Protein AF-0000000085181572 (afdb_homodimer)

Radius of gyration: 18.51 Å; Cα contacts (8 Å, |Δi|>4): 568; chains: 2; bounding box: 45×50×43 Å

pLDDT: mean 95.25, std 4.59, range [71.31, 98.69]

InterPro domains:
  IPR032710 NTF2-like domain superfamily [SSF54427] (1-130)
  IPR037401 SnoaL-like domain [PF12680] (8-109)

Organism: NCBI:txid2984134

Foldseek 3Di:
DDPVVLVQVCCCQCQVVVPLVCLVVAADPPEFAPAPDPPDTQDSVNSNVVRVVLVLQWAPKDKDWPDWDDDPQKIKTKMWIWTAGNVDRQIAIWIKIKIFGDDPRHTHYIYIHTDVVSRCCSSVNAPPVNVVCVVVVHDDD/DDPVVLVQVCCCQCQVVVPLVCLVVAADPPEFAPAPDPPDTQDSVNSNVVRVVLVLQWAPKDKDWPDWDDDVQKIKTKMWIWTAGNVDRQIAIWIKIKIFGADPRHTHYIYIHTPVVSRCCSSVNAPPVNVVCVVVVHDDD

Structure (mmCIF, N/CA/C/O backbone):
data_AF-0000000085181572-model_v1
#
loop_
_entity.id
_entity.type
_entity.pdbx_description
1 polymer 'Ester cyclase'
#
loop_
_atom_site.group_PDB
_atom_site.id
_atom_site.type_symbol
_atom_site.label_atom_id
_atom_site.label_alt_id
_atom_site.label_comp_id
_atom_site.label_asym_id
_atom_site.label_entity_id
_atom_site.label_seq_id
_atom_site.pdbx_PDB_ins_code
_atom_site.Cartn_x
_atom_site.Cartn_y
_atom_site.Cartn_z
_atom_site.occupancy
_atom_site.B_iso_or_equiv
_atom_site.auth_seq_id
_atom_site.auth_comp_id
_atom_site.auth_asym_id
_atom_site.auth_atom_id
_atom_site.pdbx_PDB_model_num
ATOM 1 N N . MET A 1 1 ? 19.922 19.328 10.75 1 89.25 1 MET A N 1
ATOM 2 C CA . MET A 1 1 ? 18.812 18.375 10.758 1 89.25 1 MET A CA 1
ATOM 3 C C . MET A 1 1 ? 19.031 17.281 9.719 1 89.25 1 MET A C 1
ATOM 5 O O . MET A 1 1 ? 19.359 17.578 8.562 1 89.25 1 MET A O 1
ATOM 9 N N . THR A 1 2 ? 18.984 16.031 10.094 1 95 2 THR A N 1
ATOM 10 C CA . THR A 1 2 ? 19.156 14.945 9.133 1 95 2 THR A CA 1
ATOM 11 C C . THR A 1 2 ? 17.891 14.742 8.312 1 95 2 THR A C 1
ATOM 13 O O . THR A 1 2 ? 16.828 15.289 8.641 1 95 2 THR A O 1
ATOM 16 N N . ASN A 1 3 ? 18.031 14.055 7.238 1 97.06 3 ASN A N 1
ATOM 17 C CA . ASN A 1 3 ? 16.859 13.758 6.426 1 97.06 3 ASN A CA 1
ATOM 18 C C . ASN A 1 3 ? 15.797 13.023 7.227 1 97.06 3 ASN A C 1
ATOM 20 O O . ASN A 1 3 ? 14.609 13.312 7.098 1 97.06 3 ASN A O 1
ATOM 24 N N . LEU A 1 4 ? 16.234 12.102 8.023 1 97.38 4 LEU A N 1
ATOM 25 C CA . LEU A 1 4 ? 15.312 11.344 8.859 1 97.38 4 LEU A CA 1
ATOM 26 C C . LEU A 1 4 ? 14.602 12.258 9.852 1 97.38 4 LEU A C 1
ATOM 28 O O . LEU A 1 4 ? 13.391 12.133 10.055 1 97.38 4 LEU A O 1
ATOM 32 N N . GLU A 1 5 ? 15.352 13.117 10.438 1 97.44 5 GLU A N 1
ATOM 33 C CA . GLU A 1 5 ? 14.773 14.07 11.383 1 97.44 5 GLU A CA 1
ATOM 34 C C . GLU A 1 5 ? 13.75 14.969 10.711 1 97.44 5 GLU A C 1
ATOM 36 O O . GLU A 1 5 ? 12.727 15.312 11.305 1 97.44 5 GLU A O 1
ATOM 41 N N . LEU A 1 6 ? 14.062 15.375 9.5 1 97.88 6 LEU A N 1
ATOM 42 C CA . LEU A 1 6 ? 13.133 16.203 8.742 1 97.88 6 LEU A CA 1
ATOM 43 C C . LEU A 1 6 ? 11.805 15.484 8.531 1 97.88 6 LEU A C 1
ATOM 45 O O . LEU A 1 6 ? 10.742 16.062 8.758 1 97.88 6 LEU A O 1
ATOM 49 N N . LEU A 1 7 ? 11.852 14.227 8.141 1 98.31 7 LEU A N 1
ATOM 50 C CA . LEU A 1 7 ? 10.641 13.453 7.895 1 98.31 7 LEU A CA 1
ATOM 51 C C . LEU A 1 7 ? 9.867 13.219 9.188 1 98.31 7 LEU A C 1
ATOM 53 O O . LEU A 1 7 ? 8.641 13.281 9.203 1 98.31 7 LEU A O 1
ATOM 57 N N . GLN A 1 8 ? 10.602 12.93 10.25 1 98.38 8 GLN A N 1
ATOM 58 C CA . GLN A 1 8 ? 9.961 12.773 11.555 1 98.38 8 GLN A CA 1
ATOM 59 C C . GLN A 1 8 ? 9.242 14.055 11.969 1 98.38 8 GLN A C 1
ATOM 61 O O . GLN A 1 8 ? 8.133 14.008 12.516 1 98.38 8 GLN A O 1
ATOM 66 N N . ASP A 1 9 ? 9.883 15.156 11.695 1 98.5 9 ASP A N 1
ATOM 67 C CA . ASP A 1 9 ? 9.297 16.453 12.031 1 98.5 9 ASP A CA 1
ATOM 68 C C . ASP A 1 9 ? 8.039 16.703 11.203 1 98.5 9 ASP A C 1
ATOM 70 O O . ASP A 1 9 ? 7.062 17.266 11.711 1 98.5 9 ASP A O 1
ATOM 74 N N . TRP A 1 10 ? 8.07 16.359 9.922 1 98.44 10 TRP A N 1
ATOM 75 C CA . TRP A 1 10 ? 6.895 16.422 9.062 1 98.44 10 TRP A CA 1
ATOM 76 C C . TRP A 1 10 ? 5.723 15.672 9.695 1 98.44 10 TRP A C 1
ATOM 78 O O . TRP A 1 10 ? 4.625 16.219 9.828 1 98.44 10 TRP A O 1
ATOM 88 N N . TYR A 1 11 ? 5.93 14.453 10.094 1 98.62 11 TYR A N 1
ATOM 89 C CA . TYR A 1 11 ? 4.859 13.648 10.68 1 98.62 11 TYR A CA 1
ATOM 90 C C . TYR A 1 11 ? 4.375 14.258 11.992 1 98.62 11 TYR A C 1
ATOM 92 O O . TYR A 1 11 ? 3.168 14.344 12.234 1 98.62 11 TYR A O 1
ATOM 100 N N . ASN A 1 12 ? 5.316 14.688 12.812 1 98.56 12 ASN A N 1
ATOM 101 C CA . ASN A 1 12 ? 4.957 15.234 14.117 1 98.56 12 ASN A CA 1
ATOM 102 C C . ASN A 1 12 ? 4.168 16.531 13.977 1 98.56 12 ASN A C 1
ATOM 104 O O . ASN A 1 12 ? 3.084 16.672 14.547 1 98.56 12 ASN A O 1
ATOM 108 N N . ARG A 1 13 ? 4.582 17.438 13.188 1 98.62 13 ARG A N 1
ATOM 109 C CA . ARG A 1 13 ? 3.984 18.766 13.102 1 98.62 13 ARG A CA 1
ATOM 110 C C . ARG A 1 13 ? 2.686 18.734 12.305 1 98.62 13 ARG A C 1
ATOM 112 O O . ARG A 1 13 ? 1.65 19.219 12.766 1 98.62 13 ARG A O 1
ATOM 119 N N . VAL A 1 14 ? 2.764 18.109 11.164 1 98.44 14 VAL A N 1
ATOM 120 C CA . VAL A 1 14 ? 1.638 18.219 10.242 1 98.44 14 VAL A CA 1
ATOM 121 C C . VAL A 1 14 ? 0.546 17.234 10.641 1 98.44 14 VAL A C 1
ATOM 123 O O . VAL A 1 14 ? -0.635 17.578 10.688 1 98.44 14 VAL A O 1
ATOM 126 N N . TRP A 1 15 ? 0.893 16.031 11.016 1 98.62 15 TRP A N 1
ATOM 127 C CA . TRP A 1 15 ? -0.113 15 11.227 1 98.62 15 TRP A CA 1
ATOM 128 C C . TRP A 1 15 ? -0.463 14.867 12.703 1 98.62 15 TRP A C 1
ATOM 130 O O . TRP A 1 15 ? -1.64 14.797 13.07 1 98.62 15 TRP A O 1
ATOM 140 N N . VAL A 1 16 ? 0.52 14.812 13.523 1 98.62 16 VAL A N 1
ATOM 141 C CA . VAL A 1 16 ? 0.259 14.578 14.938 1 98.62 16 VAL A CA 1
ATOM 142 C C . VAL A 1 16 ? -0.281 15.852 15.586 1 98.62 16 VAL A C 1
ATOM 144 O O . VAL A 1 16 ? -1.291 15.812 16.297 1 98.62 16 VAL A O 1
ATOM 147 N N . LYS A 1 17 ? 0.324 17.016 15.297 1 98.38 17 LYS A N 1
ATOM 148 C CA . LYS A 1 17 ? -0.068 18.297 15.906 1 98.38 17 LYS A CA 1
ATOM 149 C C . LYS A 1 17 ? -1.072 19.031 15.023 1 98.38 17 LYS A C 1
ATOM 151 O O . LYS A 1 17 ? -1.557 20.109 15.398 1 98.38 17 LYS A O 1
ATOM 156 N N . ALA A 1 18 ? -1.307 18.531 13.836 1 98.06 18 ALA A N 1
ATOM 157 C CA . ALA A 1 18 ? -2.273 19.094 12.891 1 98.06 18 ALA A CA 1
ATOM 158 C C . ALA A 1 18 ? -1.923 20.547 12.547 1 98.06 18 ALA A C 1
ATOM 160 O O . ALA A 1 18 ? -2.809 21.391 12.438 1 98.06 18 ALA A O 1
ATOM 161 N N . ASP A 1 19 ? -0.687 20.781 12.477 1 98.31 19 ASP A N 1
ATOM 162 C CA . ASP A 1 19 ? -0.215 22.109 12.102 1 98.31 19 ASP A CA 1
ATOM 163 C C . ASP A 1 19 ? -0.176 22.281 10.586 1 98.31 19 ASP A C 1
ATOM 165 O O . ASP A 1 19 ? 0.884 22.141 9.969 1 98.31 19 ASP A O 1
ATOM 169 N N . LEU A 1 20 ? -1.274 22.703 9.992 1 97.69 20 LEU A N 1
ATOM 170 C CA . LEU A 1 20 ? -1.429 22.781 8.539 1 97.69 20 LEU A CA 1
ATOM 171 C C . LEU A 1 20 ? -0.577 23.906 7.957 1 97.69 20 LEU A C 1
ATOM 173 O O . LEU A 1 20 ? -0.174 23.844 6.793 1 97.69 20 LEU A O 1
ATOM 177 N N . ASP A 1 21 ? -0.255 24.859 8.711 1 96.38 21 ASP A N 1
ATOM 178 C CA . ASP A 1 21 ? 0.54 26 8.242 1 96.38 21 ASP A CA 1
ATOM 179 C C . ASP A 1 21 ? 1.989 25.578 8 1 96.38 21 ASP A C 1
ATOM 181 O O . ASP A 1 21 ? 2.734 26.297 7.32 1 96.38 21 ASP A O 1
ATOM 185 N N . ALA A 1 22 ? 2.355 24.469 8.57 1 97.25 22 ALA A N 1
ATOM 186 C CA . ALA A 1 22 ? 3.744 24.031 8.477 1 97.25 22 ALA A CA 1
ATOM 187 C C . ALA A 1 22 ? 3.994 23.281 7.164 1 97.25 22 ALA A C 1
ATOM 189 O O . ALA A 1 22 ? 5.145 23.047 6.785 1 97.25 22 ALA A O 1
ATOM 190 N N . ILE A 1 23 ? 2.982 22.891 6.402 1 96.69 23 ILE A N 1
ATOM 191 C CA . ILE A 1 23 ? 3.096 22 5.254 1 96.69 23 ILE A CA 1
ATOM 192 C C . ILE A 1 23 ? 4.062 22.594 4.234 1 96.69 23 ILE A C 1
ATOM 194 O O . ILE A 1 23 ? 4.969 21.906 3.754 1 96.69 23 ILE A O 1
ATOM 198 N N . ASP A 1 24 ? 3.986 23.844 4.012 1 93.31 24 ASP A N 1
ATOM 199 C CA . ASP A 1 24 ? 4.762 24.5 2.971 1 93.31 24 ASP A CA 1
ATOM 200 C C . ASP A 1 24 ? 6.25 24.531 3.324 1 93.31 24 ASP A C 1
ATOM 202 O O . ASP A 1 24 ? 7.098 24.688 2.447 1 93.31 24 ASP A O 1
ATOM 206 N N . THR A 1 25 ? 6.551 24.406 4.547 1 95.56 25 THR A N 1
ATOM 207 C CA . THR A 1 25 ? 7.934 24.516 5 1 95.56 25 THR A CA 1
ATOM 208 C C . THR A 1 25 ? 8.719 23.25 4.66 1 95.56 25 THR A C 1
ATOM 210 O O . THR A 1 25 ? 9.953 23.266 4.699 1 95.56 25 THR A O 1
ATOM 213 N N . TYR A 1 26 ? 8.125 22.188 4.258 1 97.25 26 TYR A N 1
ATOM 214 C CA . TYR A 1 26 ? 8.812 20.906 4.102 1 97.25 26 TYR A CA 1
ATOM 215 C C . TYR A 1 26 ? 9.062 20.609 2.631 1 97.25 26 TYR A C 1
ATOM 217 O O . TYR A 1 26 ? 9.969 19.844 2.297 1 97.25 26 TYR A O 1
ATOM 225 N N . PHE A 1 27 ? 8.273 21.156 1.761 1 96.69 27 PHE A N 1
ATOM 226 C CA . PHE A 1 27 ? 8.367 20.812 0.347 1 96.69 27 PHE A CA 1
ATOM 227 C C . PHE A 1 27 ? 9.109 21.891 -0.428 1 96.69 27 PHE A C 1
ATOM 229 O O . PHE A 1 27 ? 8.945 23.078 -0.157 1 96.69 27 PHE A O 1
ATOM 236 N N . ALA A 1 28 ? 9.945 21.484 -1.386 1 95.75 28 ALA A N 1
ATOM 237 C CA . ALA A 1 28 ? 10.461 22.406 -2.387 1 95.75 28 ALA A CA 1
ATOM 238 C C . ALA A 1 28 ? 9.328 22.984 -3.234 1 95.75 28 ALA A C 1
ATOM 240 O O . ALA A 1 28 ? 8.242 22.391 -3.312 1 95.75 28 ALA A O 1
ATOM 241 N N . PRO A 1 29 ? 9.523 24.109 -3.879 1 89.56 29 PRO A N 1
ATOM 242 C CA . PRO A 1 29 ? 8.469 24.672 -4.727 1 89.56 29 PRO A CA 1
ATOM 243 C C . PRO A 1 29 ? 7.973 23.688 -5.777 1 89.56 29 PRO A C 1
ATOM 245 O O . PRO A 1 29 ? 8.773 22.969 -6.383 1 89.56 29 PRO A O 1
ATOM 248 N N . ARG A 1 30 ? 6.812 23.5 -5.906 1 84.06 30 ARG A N 1
ATOM 249 C CA . ARG A 1 30 ? 6.113 22.719 -6.914 1 84.06 30 ARG A CA 1
ATOM 250 C C . ARG A 1 30 ? 6.266 21.219 -6.645 1 84.06 30 ARG A C 1
ATOM 252 O O . ARG A 1 30 ? 5.879 20.391 -7.469 1 84.06 30 ARG A O 1
ATOM 259 N N . ALA A 1 31 ? 6.949 20.984 -5.488 1 90.5 31 ALA A N 1
ATOM 260 C CA . ALA A 1 31 ? 7.027 19.578 -5.141 1 90.5 31 ALA A CA 1
ATOM 261 C C . ALA A 1 31 ? 5.711 19.078 -4.539 1 90.5 31 ALA A C 1
ATOM 263 O O . ALA A 1 31 ? 4.926 19.875 -4.02 1 90.5 31 ALA A O 1
ATOM 264 N N . GLY A 1 32 ? 5.453 17.75 -4.742 1 90.19 32 GLY A N 1
ATOM 265 C CA . GLY A 1 32 ? 4.293 17.078 -4.176 1 90.19 32 GLY A CA 1
ATOM 266 C C . GLY A 1 32 ? 4.555 15.617 -3.85 1 90.19 32 GLY A C 1
ATOM 267 O O . GLY A 1 32 ? 5.703 15.172 -3.854 1 90.19 32 GLY A O 1
ATOM 268 N N . ALA A 1 33 ? 3.518 14.977 -3.389 1 94.75 33 ALA A N 1
ATOM 269 C CA . ALA A 1 33 ? 3.645 13.578 -2.982 1 94.75 33 ALA A CA 1
ATOM 270 C C . ALA A 1 33 ? 2.762 12.68 -3.838 1 94.75 33 ALA A C 1
ATOM 272 O O . ALA A 1 33 ? 1.571 12.945 -4.012 1 94.75 33 ALA A O 1
ATOM 273 N N . ASP A 1 34 ? 3.338 11.664 -4.363 1 95.25 34 ASP A N 1
ATOM 274 C CA . ASP A 1 34 ? 2.607 10.664 -5.137 1 95.25 34 ASP A CA 1
ATOM 275 C C . ASP A 1 34 ? 2.188 9.484 -4.254 1 95.25 34 ASP A C 1
ATOM 277 O O . ASP A 1 34 ? 2.834 9.203 -3.244 1 95.25 34 ASP A O 1
ATOM 281 N N . GLY A 1 35 ? 1.032 8.875 -4.59 1 93.5 35 GLY A N 1
ATOM 282 C CA . GLY A 1 35 ? 0.668 7.605 -3.988 1 93.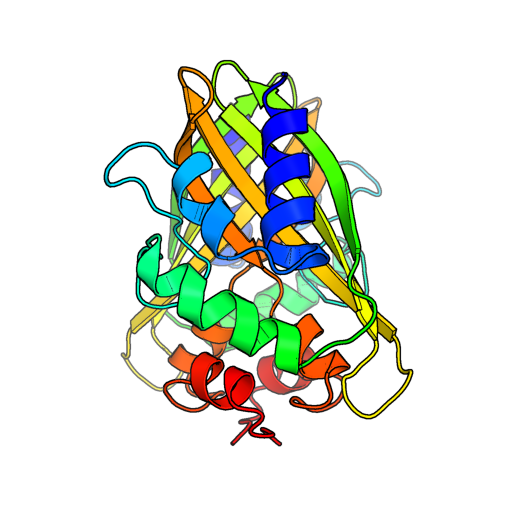5 35 GLY A CA 1
ATOM 283 C C . GLY A 1 35 ? -0.156 7.758 -2.725 1 93.5 35 GLY A C 1
ATOM 284 O O . GLY A 1 35 ? -0.4 6.781 -2.014 1 93.5 35 GLY A O 1
ATOM 285 N N . ILE A 1 36 ? -0.507 8.914 -2.387 1 90.12 36 ILE A N 1
ATOM 286 C CA . ILE A 1 36 ? -1.367 9.125 -1.228 1 90.12 36 ILE A CA 1
ATOM 287 C C . ILE A 1 36 ? -2.83 8.961 -1.633 1 90.12 36 ILE A C 1
ATOM 289 O O . ILE A 1 36 ? -3.578 8.219 -0.996 1 90.12 36 ILE A O 1
ATOM 293 N N . MET A 1 37 ? -3.145 9.641 -2.689 1 85.69 37 MET A N 1
ATOM 294 C CA . MET A 1 37 ? -4.457 9.508 -3.314 1 85.69 37 MET A CA 1
ATOM 295 C C . MET A 1 37 ? -4.352 8.805 -4.664 1 85.69 37 MET A C 1
ATOM 297 O O . MET A 1 37 ? -3.316 8.875 -5.324 1 85.69 37 MET A O 1
ATOM 301 N N . PRO A 1 38 ? -5.445 8.086 -5.02 1 76.62 38 PRO A N 1
ATOM 302 C CA . PRO A 1 38 ? -5.398 7.316 -6.262 1 76.62 38 PRO A CA 1
ATOM 303 C C . PRO A 1 38 ? -5.16 8.195 -7.492 1 76.62 38 PRO A C 1
ATOM 305 O O . PRO A 1 38 ? -4.504 7.762 -8.445 1 76.62 38 PRO A O 1
ATOM 308 N N . ASP A 1 39 ? -5.629 9.352 -7.512 1 71.38 39 ASP A N 1
ATOM 309 C CA . ASP A 1 39 ? -5.707 10.078 -8.773 1 71.38 39 ASP A CA 1
ATOM 310 C C . ASP A 1 39 ? -4.637 11.164 -8.852 1 71.38 39 ASP A C 1
ATOM 312 O O . ASP A 1 39 ? -4.715 12.062 -9.695 1 71.38 39 ASP A O 1
ATOM 316 N N . GLY A 1 40 ? -3.465 10.93 -8.227 1 79.5 40 GLY A N 1
ATOM 317 C CA . GLY A 1 40 ? -2.551 12.008 -8.578 1 79.5 40 GLY A CA 1
ATOM 318 C C . GLY A 1 40 ? -1.647 12.422 -7.43 1 79.5 40 GLY A C 1
ATOM 319 O O . GLY A 1 40 ? -1.733 11.867 -6.332 1 79.5 40 GLY A O 1
ATOM 320 N N . GLN A 1 41 ? -0.842 13.453 -7.965 1 90.94 41 GLN A N 1
ATOM 321 C CA . GLN A 1 41 ? 0.093 14.047 -7.012 1 90.94 41 GLN A CA 1
ATOM 322 C C . GLN A 1 41 ? -0.627 14.969 -6.035 1 90.94 41 GLN A C 1
ATOM 324 O O . GLN A 1 41 ? -1.501 15.742 -6.434 1 90.94 41 GLN A O 1
ATOM 329 N N . VAL A 1 42 ? -0.311 14.82 -4.785 1 93.56 42 VAL A N 1
ATOM 330 C CA . VAL A 1 42 ? -0.861 15.648 -3.721 1 93.56 42 VAL A CA 1
ATOM 331 C C . VAL A 1 42 ? 0.081 16.812 -3.439 1 93.56 42 VAL A C 1
ATOM 333 O O . VAL A 1 42 ? 1.247 16.609 -3.092 1 93.56 42 VAL A O 1
ATOM 336 N N . GLY A 1 43 ? -0.426 17.984 -3.699 1 92.12 43 GLY A N 1
ATOM 337 C CA . GLY A 1 43 ? 0.323 19.188 -3.355 1 92.12 43 GLY A CA 1
ATOM 338 C C . GLY A 1 43 ? -0.056 19.766 -2.002 1 92.12 43 GLY A C 1
ATOM 339 O O . GLY A 1 43 ? -0.812 19.141 -1.25 1 92.12 43 GLY A O 1
ATOM 340 N N . VAL A 1 44 ? 0.523 20.969 -1.738 1 90.12 44 VAL A N 1
ATOM 341 C CA . VAL A 1 44 ? 0.337 21.609 -0.442 1 90.12 44 VAL A CA 1
ATOM 342 C C . VAL A 1 44 ? -1.152 21.812 -0.176 1 90.12 44 VAL A C 1
ATOM 344 O O . VAL A 1 44 ? -1.656 21.438 0.888 1 90.12 44 V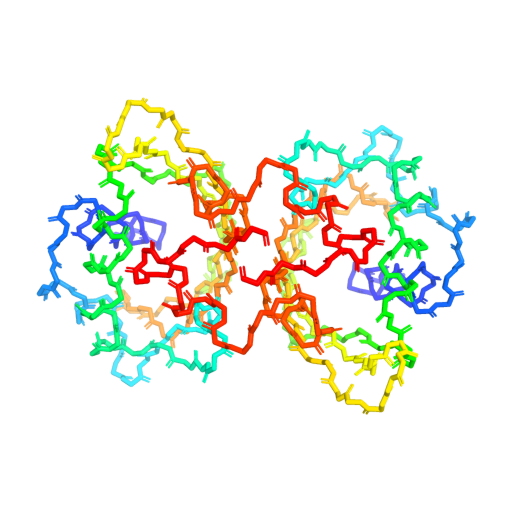AL A O 1
ATOM 347 N N . GLU A 1 45 ? -1.855 22.344 -1.104 1 91.38 45 GLU A N 1
ATOM 348 C CA . GLU A 1 45 ? -3.275 22.641 -0.921 1 91.38 45 GLU A CA 1
ATOM 349 C C . GLU A 1 45 ? -4.078 21.359 -0.721 1 91.38 45 GLU A C 1
ATOM 351 O O . GLU A 1 45 ? -5.031 21.328 0.06 1 91.38 45 GLU A O 1
ATOM 356 N N . ASP A 1 46 ? -3.76 20.375 -1.422 1 94.19 46 ASP A N 1
ATOM 357 C CA . ASP A 1 46 ? -4.43 19.094 -1.267 1 94.19 46 ASP A CA 1
ATOM 358 C C . ASP A 1 46 ? -4.219 18.531 0.137 1 94.19 46 ASP A C 1
ATOM 360 O O . ASP A 1 46 ? -5.145 17.969 0.736 1 94.19 46 ASP A O 1
ATOM 364 N N . PHE A 1 47 ? -2.975 18.656 0.669 1 96.12 47 PHE A N 1
ATOM 365 C CA . PHE A 1 47 ? -2.684 18.172 2.016 1 96.12 47 PHE A CA 1
ATOM 366 C C . PHE A 1 47 ? -3.533 18.906 3.045 1 96.12 47 PHE A C 1
ATOM 368 O O . PHE A 1 47 ? -3.971 18.312 4.035 1 96.12 47 PHE A O 1
ATOM 375 N N . LYS A 1 48 ? -3.781 20.188 2.83 1 96.31 48 LYS A N 1
ATOM 376 C CA . LYS A 1 48 ? -4.543 20.984 3.779 1 96.31 48 LYS A CA 1
ATOM 377 C C . LYS A 1 48 ? -5.969 20.469 3.922 1 96.31 48 LYS A C 1
ATOM 379 O O . LYS A 1 48 ? -6.594 20.625 4.973 1 96.31 48 LYS A O 1
ATOM 384 N N . ALA A 1 49 ? -6.438 19.812 2.893 1 95.25 49 ALA A N 1
ATOM 385 C CA . ALA A 1 49 ? -7.766 19.203 2.949 1 95.25 49 ALA A CA 1
ATOM 386 C C . ALA A 1 49 ? -7.688 17.75 3.424 1 95.25 49 ALA A C 1
ATOM 388 O O . ALA A 1 49 ? -8.539 17.297 4.195 1 95.25 49 ALA A O 1
ATOM 389 N N . LEU A 1 50 ? -6.734 17.062 3.037 1 96.25 50 LEU A N 1
ATOM 390 C CA . LEU A 1 50 ? -6.586 15.625 3.289 1 96.25 50 LEU A CA 1
ATOM 391 C C . LEU A 1 50 ? -6.273 15.367 4.758 1 96.25 50 LEU A C 1
ATOM 393 O O . LEU A 1 50 ? -6.816 14.43 5.355 1 96.25 50 LEU A O 1
ATOM 397 N N . VAL A 1 51 ? -5.367 16.172 5.375 1 97.81 51 VAL A N 1
ATOM 398 C CA . VAL A 1 51 ? -4.902 15.953 6.738 1 97.81 51 VAL A CA 1
ATOM 399 C C . VAL A 1 51 ? -6.082 16.016 7.707 1 97.81 51 VAL A C 1
ATOM 401 O O . VAL A 1 51 ? -6.359 15.055 8.422 1 97.81 51 VAL A O 1
ATOM 404 N N . PRO A 1 52 ? -6.902 17.109 7.637 1 97.81 52 PRO A N 1
ATOM 405 C CA . PRO A 1 52 ? -8.039 17.125 8.562 1 97.81 52 PRO A CA 1
ATOM 406 C C . PRO A 1 52 ? -9.039 16 8.297 1 97.81 52 PRO A C 1
ATOM 408 O O . PRO A 1 52 ? -9.656 15.492 9.234 1 97.81 52 PRO A O 1
ATOM 411 N N . ALA A 1 53 ? -9.234 15.672 7.07 1 96.94 53 ALA A N 1
ATOM 412 C CA . ALA A 1 53 ? -10.188 14.625 6.734 1 96.94 53 ALA A CA 1
ATOM 413 C C . ALA A 1 53 ? -9.766 13.289 7.344 1 96.94 53 ALA A C 1
ATOM 415 O O . ALA A 1 53 ? -10.594 12.57 7.906 1 96.94 53 ALA A O 1
ATOM 416 N N . LEU A 1 54 ? -8.523 12.883 7.289 1 97.62 54 LEU A N 1
ATOM 417 C CA . LEU A 1 54 ? -8.031 11.641 7.871 1 97.62 54 LEU A CA 1
ATOM 418 C C . LEU A 1 54 ? -8.023 11.719 9.391 1 97.62 54 LEU A C 1
ATOM 420 O O . LEU A 1 54 ? -8.375 10.75 10.07 1 97.62 54 LEU A O 1
ATOM 424 N N . LEU A 1 55 ? -7.645 12.906 9.922 1 97.44 55 LEU A N 1
ATOM 425 C CA . LEU A 1 55 ? -7.555 13.062 11.367 1 97.44 55 LEU A CA 1
ATOM 426 C C . LEU A 1 55 ? -8.938 13 12.008 1 97.44 55 LEU A C 1
ATOM 428 O O . LEU A 1 55 ? -9.07 12.617 13.172 1 97.44 55 LEU A O 1
ATOM 432 N N . ALA A 1 56 ? -9.945 13.367 11.227 1 96.81 56 ALA A N 1
ATOM 433 C CA . ALA A 1 56 ? -11.312 13.312 11.734 1 96.81 56 ALA A CA 1
ATOM 434 C C . ALA A 1 56 ? -11.734 11.867 12.016 1 96.81 56 ALA A C 1
ATOM 436 O O . ALA A 1 56 ? -12.688 11.625 12.75 1 96.81 56 ALA A O 1
ATOM 437 N N . LEU A 1 57 ? -11.008 10.914 11.492 1 96.81 57 LEU A N 1
ATOM 438 C CA . LEU A 1 57 ? -11.375 9.508 11.625 1 96.81 57 LEU A CA 1
ATOM 439 C C . LEU A 1 57 ? -10.68 8.875 12.828 1 96.81 57 LEU A C 1
ATOM 441 O O . LEU A 1 57 ? -10.961 7.727 13.18 1 96.81 57 LEU A O 1
ATOM 445 N N . VAL A 1 58 ? -9.773 9.602 13.492 1 97.25 58 VAL A N 1
ATOM 446 C CA . VAL A 1 58 ? -8.961 8.953 14.516 1 97.25 58 VAL A CA 1
ATOM 447 C C . VAL A 1 58 ? -8.773 9.898 15.695 1 97.25 58 VAL A C 1
ATOM 449 O O . VAL A 1 58 ? -9.078 11.094 15.602 1 97.25 58 VAL A O 1
ATOM 452 N N . ARG A 1 59 ? -8.312 9.344 16.781 1 96.31 59 ARG A N 1
ATOM 453 C CA . ARG A 1 59 ? -7.852 10.047 17.969 1 96.31 59 ARG A CA 1
ATOM 454 C C . ARG A 1 59 ? -6.496 9.523 18.438 1 96.31 59 ARG A C 1
ATOM 456 O O . ARG A 1 59 ? -6.086 8.43 18.047 1 96.31 59 ARG A O 1
ATOM 463 N N . ASP A 1 60 ? -5.777 10.352 19.172 1 96.25 60 ASP A N 1
ATOM 464 C CA . ASP A 1 60 ? -4.531 9.961 19.828 1 96.25 60 ASP A CA 1
ATOM 465 C C . ASP A 1 60 ? -3.543 9.383 18.812 1 96.25 60 ASP A C 1
ATOM 467 O O . ASP A 1 60 ? -3.008 8.297 19.016 1 96.25 60 ASP A O 1
ATOM 471 N N . LEU A 1 61 ? -3.363 10.102 17.75 1 97.81 61 LEU A N 1
ATOM 472 C CA . LEU A 1 61 ? -2.525 9.648 16.641 1 97.81 61 LEU A CA 1
ATOM 473 C C . LEU A 1 61 ? -1.049 9.719 17.016 1 97.81 61 LEU A C 1
ATOM 475 O O . LEU A 1 61 ? -0.594 10.711 17.578 1 97.81 61 LEU A O 1
ATOM 479 N N . SER A 1 62 ? -0.352 8.656 16.734 1 98.38 62 SER A N 1
ATOM 480 C CA . SER A 1 62 ? 1.107 8.633 16.719 1 98.38 62 SER A CA 1
ATOM 481 C C . SER A 1 62 ? 1.642 7.973 15.453 1 98.38 62 SER A C 1
ATOM 483 O O . SER A 1 62 ? 1.051 7.016 14.953 1 98.38 62 SER A O 1
ATOM 485 N N . ILE A 1 63 ? 2.689 8.461 14.945 1 98.69 63 ILE A N 1
ATOM 486 C CA . ILE A 1 63 ? 3.361 7.938 13.766 1 98.69 63 ILE A CA 1
ATOM 487 C C . ILE A 1 63 ? 4.832 7.672 14.086 1 98.69 63 ILE A C 1
ATOM 489 O O . ILE A 1 63 ? 5.562 8.578 14.484 1 98.69 63 ILE A O 1
ATOM 493 N N . ASP A 1 64 ? 5.25 6.477 13.898 1 98.06 64 ASP A N 1
ATOM 494 C CA . ASP A 1 64 ? 6.633 6.09 14.148 1 98.06 64 ASP A CA 1
ATOM 495 C C . ASP A 1 64 ? 7.297 5.562 12.875 1 98.06 64 ASP A C 1
ATOM 497 O O . ASP A 1 64 ? 6.625 4.988 12.016 1 98.06 64 ASP A O 1
ATOM 501 N N . ILE A 1 65 ? 8.555 5.781 12.75 1 98.25 65 ILE A N 1
ATOM 502 C CA . ILE A 1 65 ? 9.352 5.168 11.695 1 98.25 65 ILE A CA 1
ATOM 503 C C . ILE A 1 65 ? 10.008 3.891 12.219 1 98.25 65 ILE A C 1
ATOM 505 O O . ILE A 1 65 ? 10.844 3.939 13.125 1 98.25 65 ILE A O 1
ATOM 509 N N . GLU A 1 66 ? 9.617 2.812 11.695 1 96.88 66 GLU A N 1
ATOM 510 C CA . GLU A 1 66 ? 10.094 1.51 12.148 1 96.88 66 GLU A CA 1
ATOM 511 C C . GLU A 1 66 ? 11.406 1.133 11.469 1 96.88 66 GLU A C 1
ATOM 513 O O . GLU A 1 66 ? 12.25 0.46 12.07 1 96.88 66 GLU A O 1
ATOM 518 N N . ARG A 1 67 ? 11.516 1.438 10.281 1 96.69 67 ARG A N 1
ATOM 519 C CA . ARG A 1 67 ? 12.695 1.155 9.469 1 96.69 67 ARG A CA 1
ATOM 520 C C . ARG A 1 67 ? 13.016 2.32 8.539 1 96.69 67 ARG A C 1
ATOM 522 O O . ARG A 1 67 ? 12.102 2.982 8.031 1 96.69 67 ARG A O 1
ATOM 529 N N . SER A 1 68 ? 14.234 2.549 8.406 1 97 68 SER A N 1
ATOM 530 C CA . SER A 1 68 ? 14.664 3.584 7.469 1 97 68 SER A CA 1
ATOM 531 C C . SER A 1 68 ? 16.016 3.248 6.855 1 97 68 SER A C 1
ATOM 533 O O . SER A 1 68 ? 16.859 2.621 7.5 1 97 68 SER A O 1
ATOM 535 N N . HIS A 1 69 ? 16.141 3.605 5.57 1 95.69 69 HIS A N 1
ATOM 536 C CA . HIS A 1 69 ? 17.406 3.49 4.84 1 95.69 69 HIS A CA 1
ATOM 537 C C . HIS A 1 69 ? 17.688 4.754 4.043 1 95.69 69 HIS A C 1
ATOM 539 O O . HIS A 1 69 ? 16.844 5.23 3.291 1 95.69 69 HIS A O 1
ATOM 545 N N . GLU A 1 70 ? 18.891 5.285 4.234 1 92.88 70 GLU A N 1
ATOM 546 C CA . GLU A 1 70 ? 19.328 6.441 3.459 1 92.88 70 GLU A CA 1
ATOM 547 C C . GLU A 1 70 ? 20.219 6.02 2.299 1 92.88 70 GLU A C 1
ATOM 549 O O . GLU A 1 70 ? 21.078 5.141 2.455 1 92.88 70 GLU A O 1
ATOM 554 N N . ILE A 1 71 ? 19.953 6.652 1.13 1 86.38 71 ILE A N 1
ATOM 555 C CA . ILE A 1 71 ? 20.688 6.379 -0.098 1 86.38 71 ILE A CA 1
ATOM 556 C C . ILE A 1 71 ? 20.969 7.691 -0.83 1 86.38 71 ILE A C 1
ATOM 558 O O . ILE A 1 71 ? 20.234 8.07 -1.743 1 86.38 71 ILE A O 1
ATOM 562 N N . GLY A 1 72 ? 22.156 8.227 -0.586 1 88.31 72 GLY A N 1
ATOM 563 C CA . GLY A 1 72 ? 22.359 9.562 -1.136 1 88.31 72 GLY A CA 1
ATOM 564 C C . GLY A 1 72 ? 21.344 10.57 -0.638 1 88.31 72 GLY A C 1
ATOM 565 O O . GLY A 1 72 ? 21.172 10.758 0.57 1 88.31 72 GLY A O 1
ATOM 566 N N . ASP A 1 73 ? 20.594 11.141 -1.582 1 93.12 73 ASP A N 1
ATOM 567 C CA . ASP A 1 73 ? 19.594 12.148 -1.232 1 93.12 73 ASP A CA 1
ATOM 568 C C . ASP A 1 73 ? 18.234 11.508 -0.999 1 93.12 73 ASP A C 1
ATOM 570 O O . ASP A 1 73 ? 17.25 12.211 -0.749 1 93.12 73 ASP A O 1
ATOM 574 N N . TRP A 1 74 ? 18.234 10.227 -1.061 1 96.19 74 TRP A N 1
ATOM 575 C CA . TRP A 1 74 ? 16.969 9.516 -0.915 1 96.19 74 TRP A CA 1
ATOM 576 C C . TRP A 1 74 ? 16.859 8.883 0.469 1 96.19 74 TRP A C 1
ATOM 578 O O . TRP A 1 74 ? 17.859 8.43 1.035 1 96.19 74 TRP A O 1
ATOM 588 N N . LEU A 1 75 ? 15.68 8.898 0.982 1 97.38 75 LEU A N 1
ATOM 589 C CA . LEU A 1 75 ? 15.336 8.266 2.254 1 97.38 75 LEU A CA 1
ATOM 590 C C . LEU A 1 75 ? 14.117 7.359 2.104 1 97.38 75 LEU A C 1
ATOM 592 O O . LEU A 1 75 ? 13.047 7.82 1.717 1 97.38 75 LEU A O 1
ATOM 596 N N . TRP A 1 76 ? 14.281 6.062 2.332 1 97.38 76 TRP A N 1
ATOM 597 C CA . TRP A 1 76 ? 13.156 5.137 2.453 1 97.38 76 TRP A CA 1
ATOM 598 C C . TRP A 1 76 ? 12.766 4.945 3.914 1 97.38 76 TRP A C 1
ATOM 600 O O . TRP A 1 76 ? 13.633 4.801 4.781 1 97.38 76 TRP A O 1
ATOM 610 N N . THR A 1 77 ? 11.484 4.949 4.164 1 98.19 77 THR A N 1
ATOM 611 C CA . THR A 1 77 ? 11.023 4.668 5.516 1 98.19 77 THR A CA 1
ATOM 612 C C . THR A 1 77 ? 9.781 3.775 5.492 1 98.19 77 THR A C 1
ATOM 614 O O . THR A 1 77 ? 8.969 3.865 4.57 1 98.19 77 THR A O 1
ATOM 617 N N . GLN A 1 78 ? 9.688 2.949 6.406 1 98 78 GLN A N 1
ATOM 618 C CA . GLN A 1 78 ? 8.43 2.316 6.793 1 98 78 GLN A CA 1
ATOM 619 C C . GLN A 1 78 ? 7.848 2.975 8.039 1 98 78 GLN A C 1
ATOM 621 O O . GLN A 1 78 ? 8.5 3.041 9.078 1 98 78 GLN A O 1
ATOM 626 N N . ILE A 1 79 ? 6.684 3.385 7.883 1 98.25 79 ILE A N 1
ATOM 627 C CA . ILE A 1 79 ? 6.055 4.055 9.016 1 98.25 79 ILE A CA 1
ATOM 628 C C . ILE A 1 79 ? 4.934 3.182 9.578 1 98.25 79 ILE A C 1
ATOM 630 O O . ILE A 1 79 ? 4.367 2.352 8.859 1 98.25 79 ILE A O 1
ATOM 634 N N . VAL A 1 80 ? 4.668 3.354 10.82 1 97.75 80 VAL A N 1
ATOM 635 C CA . VAL A 1 80 ? 3.555 2.727 11.523 1 97.75 80 VAL A CA 1
ATOM 636 C C . VAL A 1 80 ? 2.676 3.803 12.156 1 97.75 80 VAL A C 1
ATOM 638 O O . VAL A 1 80 ? 3.172 4.672 12.883 1 97.75 80 VAL A O 1
ATOM 641 N N . VAL A 1 81 ? 1.466 3.701 11.891 1 97.94 81 VAL A N 1
ATOM 642 C CA . VAL A 1 81 ? 0.462 4.609 12.438 1 97.94 81 VAL A CA 1
ATOM 643 C C . VAL A 1 81 ? -0.305 3.916 13.562 1 97.94 81 VAL A C 1
ATOM 645 O O . VAL A 1 81 ? -0.818 2.809 13.375 1 97.94 81 VAL A O 1
ATOM 648 N N . LYS A 1 82 ? -0.324 4.547 14.68 1 97.81 82 LYS A N 1
ATOM 649 C CA . LYS A 1 82 ? -1.126 4.105 15.82 1 97.81 82 LYS A CA 1
ATOM 650 C C . LYS A 1 82 ? -2.133 5.176 16.234 1 97.81 82 LYS A C 1
ATOM 652 O O . LYS A 1 82 ? -1.789 6.355 16.328 1 97.81 82 LYS A O 1
ATOM 657 N N . ALA A 1 83 ? -3.338 4.723 16.422 1 97.94 83 ALA A N 1
ATOM 658 C CA . ALA A 1 83 ? -4.402 5.641 16.812 1 97.94 83 ALA A CA 1
ATOM 659 C C . ALA A 1 83 ? -5.578 4.887 17.422 1 97.94 83 ALA A C 1
ATOM 661 O O . ALA A 1 83 ? -5.508 3.672 17.641 1 97.94 83 ALA A O 1
ATOM 662 N N . SER A 1 84 ? -6.547 5.617 17.875 1 97.06 84 SER A N 1
ATOM 663 C CA . SER A 1 84 ? -7.855 5.082 18.234 1 97.06 84 SER A CA 1
ATOM 664 C C . SER A 1 84 ? -8.938 5.582 17.281 1 97.06 84 SER A C 1
ATOM 666 O O . SER A 1 84 ? -8.773 6.625 16.656 1 97.06 84 SER A O 1
ATOM 668 N N . THR A 1 85 ? -10.008 4.789 17.25 1 95.81 85 THR A N 1
ATOM 669 C CA . THR A 1 85 ? -11.125 5.215 16.406 1 95.81 85 THR A CA 1
ATOM 670 C C . THR A 1 85 ? -11.75 6.496 16.953 1 95.81 85 THR A C 1
ATOM 672 O O . THR A 1 85 ? -11.648 6.785 18.141 1 95.81 85 THR A O 1
ATOM 675 N N . ALA A 1 86 ? -12.492 7.242 16.047 1 86.94 86 ALA A N 1
ATOM 676 C CA . ALA A 1 86 ? -13.109 8.508 16.422 1 86.94 86 ALA A CA 1
ATOM 677 C C . ALA A 1 86 ? -14.188 8.305 17.484 1 86.94 86 ALA A C 1
ATOM 679 O O . ALA A 1 86 ? -14.359 9.141 18.375 1 86.94 86 ALA A O 1
ATOM 680 N N . HIS A 1 87 ? -15 7.281 17.328 1 83.25 87 HIS A N 1
ATOM 681 C CA . HIS A 1 87 ? -16.141 7.094 18.219 1 83.25 87 HIS A CA 1
ATOM 682 C C . HIS A 1 87 ? -15.828 6.105 19.328 1 83.25 87 HIS A C 1
ATOM 684 O O . HIS A 1 87 ? -16.688 5.828 20.172 1 83.25 87 HIS A O 1
ATOM 690 N N . GLY A 1 88 ? -14.727 5.574 19.281 1 75.62 88 GLY A N 1
ATOM 691 C CA . GLY A 1 88 ? -14.422 4.562 20.281 1 75.62 88 GLY A CA 1
ATOM 692 C C . GLY A 1 88 ? -12.961 4.531 20.688 1 75.62 88 GLY A C 1
ATOM 693 O O . GLY A 1 88 ? -12.211 5.469 20.391 1 75.62 88 GLY A O 1
ATOM 694 N N . ILE A 1 89 ? -12.625 3.592 21.422 1 80.56 89 ILE A N 1
ATOM 695 C CA . ILE A 1 89 ? -11.281 3.463 21.969 1 80.56 89 ILE A CA 1
ATOM 696 C C . ILE A 1 89 ? -10.539 2.326 21.266 1 80.56 89 ILE A C 1
ATOM 698 O O . ILE A 1 89 ? -9.398 2.006 21.625 1 80.56 89 ILE A O 1
ATOM 702 N N . ASP A 1 90 ? -11.203 1.845 20.188 1 93.12 90 ASP A N 1
ATOM 703 C CA . ASP A 1 90 ? -10.523 0.708 19.562 1 93.12 90 ASP A CA 1
ATOM 704 C C . ASP A 1 90 ? -9.234 1.145 18.875 1 93.12 90 ASP A C 1
ATOM 706 O O . ASP A 1 90 ? -9.188 2.199 18.25 1 93.12 90 ASP A O 1
ATOM 710 N N . PRO A 1 91 ? -8.289 0.271 18.984 1 95.94 91 PRO A N 1
ATOM 711 C CA . PRO A 1 91 ? -6.98 0.646 18.438 1 95.94 91 PRO A CA 1
ATOM 712 C C . PRO A 1 91 ? -6.91 0.517 16.922 1 95.94 91 PRO A C 1
ATOM 714 O O . PRO A 1 91 ? -7.562 -0.357 16.344 1 95.94 91 PRO A O 1
ATOM 717 N N . ILE A 1 92 ? -6.223 1.387 16.297 1 96.94 92 ILE A N 1
ATOM 718 C CA . ILE A 1 92 ? -5.836 1.35 14.898 1 96.94 92 ILE A CA 1
ATOM 719 C C . ILE A 1 92 ? -4.32 1.202 14.781 1 96.94 92 ILE A C 1
ATOM 721 O O . ILE A 1 92 ? -3.57 1.913 15.453 1 96.94 92 ILE A O 1
ATOM 725 N N . LEU A 1 93 ? -3.898 0.22 14.062 1 96.62 93 LEU A N 1
ATOM 726 C CA . LEU A 1 93 ? -2.51 0 13.68 1 96.62 93 LEU A CA 1
ATOM 727 C C . LEU A 1 93 ? -2.396 -0.253 12.18 1 96.62 93 LEU A C 1
ATOM 729 O O . LEU A 1 93 ? -2.936 -1.239 11.664 1 96.62 93 LEU A O 1
ATOM 733 N N . ALA A 1 94 ? -1.83 0.635 11.492 1 96.44 94 ALA A N 1
ATOM 734 C CA . ALA A 1 94 ? -1.648 0.518 10.047 1 96.44 94 ALA A CA 1
ATOM 735 C C . ALA A 1 94 ? -0.236 0.925 9.633 1 96.44 94 ALA A C 1
ATOM 737 O O . ALA A 1 94 ? 0.476 1.576 10.406 1 96.44 94 ALA A O 1
ATOM 738 N N . ARG A 1 95 ? 0.136 0.537 8.453 1 96.75 95 ARG A N 1
ATOM 739 C CA . ARG A 1 95 ? 1.51 0.762 8.016 1 96.75 95 ARG A CA 1
ATOM 740 C C . ARG A 1 95 ? 1.544 1.432 6.645 1 96.75 95 ARG A C 1
ATOM 742 O O . ARG A 1 95 ? 0.549 1.416 5.914 1 96.75 95 ARG A O 1
ATOM 749 N N . GLY A 1 96 ? 2.623 2.082 6.309 1 97.56 96 GLY A N 1
ATOM 750 C CA . GLY A 1 96 ? 2.932 2.664 5.012 1 97.56 96 GLY A CA 1
ATOM 751 C C . GLY A 1 96 ? 4.418 2.719 4.719 1 97.56 96 GLY A C 1
ATOM 752 O O . GLY A 1 96 ? 5.242 2.473 5.605 1 97.56 96 GLY A O 1
ATOM 753 N N . GLN A 1 97 ? 4.738 2.926 3.506 1 98.19 97 GLN A N 1
ATOM 754 C CA . GLN A 1 97 ? 6.109 3.125 3.049 1 98.19 97 GLN A CA 1
ATOM 755 C C . GLN A 1 97 ? 6.246 4.434 2.275 1 98.19 97 GLN A C 1
ATOM 757 O O . GLN A 1 97 ? 5.359 4.793 1.495 1 98.19 97 GLN A O 1
ATOM 762 N N . VAL A 1 98 ? 7.352 5.102 2.523 1 98.12 98 VAL A N 1
ATOM 763 C CA . VAL A 1 98 ? 7.598 6.402 1.905 1 98.12 98 VAL A CA 1
ATOM 764 C C . VAL A 1 98 ? 9.047 6.48 1.43 1 98.12 98 VAL A C 1
ATOM 766 O O . VAL A 1 98 ? 9.969 6.113 2.162 1 98.12 98 VAL A O 1
ATOM 769 N N . MET A 1 99 ? 9.25 6.859 0.198 1 97.75 99 MET A N 1
ATOM 770 C CA . MET A 1 99 ? 10.547 7.238 -0.362 1 97.75 99 MET A CA 1
ATOM 771 C C . MET A 1 99 ? 10.578 8.719 -0.71 1 97.75 99 MET A C 1
ATOM 773 O O . MET A 1 99 ? 9.742 9.195 -1.482 1 97.75 99 MET A O 1
ATOM 777 N N . VAL A 1 100 ? 11.5 9.43 -0.122 1 98 100 VAL A N 1
ATOM 778 C CA . VAL A 1 100 ? 11.578 10.859 -0.398 1 98 100 VAL A CA 1
ATOM 779 C C . VAL A 1 100 ? 12.992 11.227 -0.843 1 98 100 VAL A C 1
ATOM 781 O O . VAL A 1 100 ? 13.969 10.625 -0.39 1 98 100 VAL A O 1
ATOM 784 N N . ARG A 1 101 ? 13.031 12.148 -1.764 1 97.5 101 ARG A N 1
ATOM 785 C CA . ARG A 1 101 ? 14.281 12.844 -2.074 1 97.5 101 ARG A CA 1
ATOM 786 C C . ARG A 1 101 ? 14.344 14.195 -1.369 1 97.5 101 ARG A C 1
ATOM 788 O O . ARG A 1 101 ? 13.391 14.977 -1.428 1 97.5 101 ARG A O 1
ATOM 795 N N . ILE A 1 102 ? 15.383 14.414 -0.614 1 97.69 102 ILE A N 1
ATOM 796 C CA . ILE A 1 102 ? 15.523 15.633 0.167 1 97.69 102 ILE A CA 1
ATOM 797 C C . ILE A 1 102 ? 16.797 16.375 -0.257 1 97.69 102 ILE A C 1
ATOM 799 O O . ILE A 1 102 ? 17.891 15.82 -0.217 1 97.69 102 ILE A O 1
ATOM 803 N N . GLU A 1 103 ? 16.641 17.562 -0.726 1 96.75 103 GLU A N 1
ATOM 804 C CA . GLU A 1 103 ? 17.719 18.469 -1.115 1 96.75 103 GLU A CA 1
ATOM 805 C C . GLU A 1 103 ? 17.594 19.812 -0.417 1 96.75 103 GLU A C 1
ATOM 807 O O . GLU A 1 103 ? 16.516 20.438 -0.444 1 96.75 103 GLU A O 1
ATOM 812 N N . ASP A 1 104 ? 18.719 20.25 0.179 1 94.94 104 ASP A N 1
ATOM 813 C CA . ASP A 1 104 ? 18.797 21.531 0.854 1 94.94 104 ASP A CA 1
ATOM 814 C C . ASP A 1 104 ? 17.672 21.672 1.894 1 94.94 104 ASP A C 1
ATOM 816 O O . ASP A 1 104 ? 17 22.688 1.948 1 94.94 104 ASP A O 1
ATOM 820 N N . GLY A 1 105 ? 17.406 20.578 2.496 1 96.19 105 GLY A N 1
ATOM 821 C CA . GLY A 1 105 ? 16.484 20.594 3.621 1 96.19 105 GLY A CA 1
ATOM 822 C C . GLY A 1 105 ? 15.023 20.594 3.199 1 96.19 105 GLY A C 1
ATOM 823 O O . GLY A 1 105 ? 14.148 20.906 4.004 1 96.19 105 GLY A O 1
ATOM 824 N N . LYS A 1 106 ? 14.727 20.312 1.935 1 97.62 106 LYS A N 1
ATOM 825 C CA . LYS A 1 106 ? 13.367 20.281 1.407 1 97.62 106 LYS A CA 1
ATOM 826 C C . LYS A 1 106 ? 13.078 18.969 0.683 1 97.62 106 LYS A C 1
ATOM 828 O O . LYS A 1 106 ? 13.969 18.422 0.031 1 97.62 106 LYS A O 1
ATOM 833 N N . ILE A 1 107 ? 11.867 18.531 0.87 1 97.81 107 ILE A N 1
ATOM 834 C CA . ILE A 1 107 ? 11.422 17.391 0.074 1 97.81 107 ILE A CA 1
ATOM 835 C C . ILE A 1 107 ? 11.227 17.812 -1.378 1 97.81 107 ILE A C 1
ATOM 837 O O . ILE A 1 107 ? 10.406 18.688 -1.666 1 97.81 107 ILE A O 1
ATOM 841 N N . THR A 1 108 ? 11.945 17.203 -2.264 1 97.56 108 THR A N 1
ATOM 842 C CA . THR A 1 108 ? 11.859 17.562 -3.676 1 97.56 108 THR A CA 1
ATOM 843 C C . THR A 1 108 ? 11.047 16.531 -4.449 1 97.56 108 THR A C 1
ATOM 845 O O . THR A 1 108 ? 10.484 16.828 -5.504 1 97.56 108 THR A O 1
ATOM 848 N N . GLU A 1 109 ? 10.984 15.312 -4.012 1 96.75 109 GLU A N 1
ATOM 849 C CA . GLU A 1 109 ? 10.164 14.219 -4.516 1 96.75 109 GLU A CA 1
ATOM 850 C C . GLU A 1 109 ? 9.648 13.344 -3.377 1 9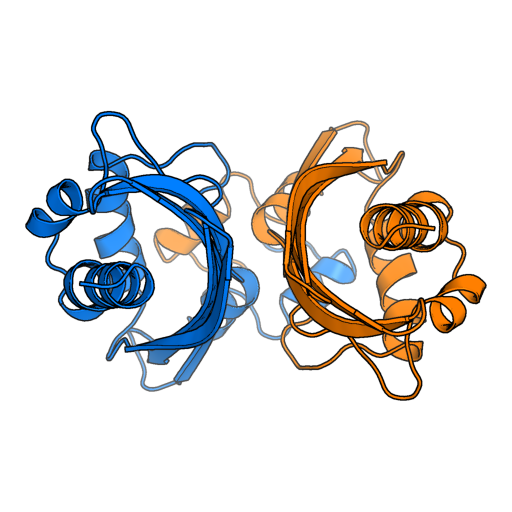6.75 109 GLU A C 1
ATOM 852 O O . GLU A 1 109 ? 10.359 13.109 -2.4 1 96.75 109 GLU A O 1
ATOM 857 N N . ALA A 1 110 ? 8.492 12.883 -3.514 1 97.81 110 ALA A N 1
ATOM 858 C CA . ALA A 1 110 ? 7.93 11.977 -2.518 1 97.81 110 ALA A CA 1
ATOM 859 C C . ALA A 1 110 ? 7.039 10.93 -3.176 1 97.81 110 ALA A C 1
ATOM 861 O O . ALA A 1 110 ? 6.184 11.258 -4.004 1 97.81 110 ALA A O 1
ATOM 862 N N . TYR A 1 111 ? 7.281 9.68 -2.863 1 97 111 TYR A N 1
ATOM 863 C CA . TYR A 1 111 ? 6.477 8.539 -3.285 1 97 111 TYR A CA 1
ATOM 864 C C . TYR A 1 111 ? 5.957 7.762 -2.08 1 97 111 TYR A C 1
ATOM 866 O O . TYR A 1 111 ? 6.742 7.258 -1.274 1 97 111 TYR A O 1
ATOM 874 N N . ASN A 1 112 ? 4.66 7.668 -2.002 1 98.06 112 ASN A N 1
ATOM 875 C CA . ASN A 1 112 ? 4.039 7.074 -0.823 1 98.06 112 ASN A CA 1
ATOM 876 C C . ASN A 1 112 ? 3.213 5.84 -1.187 1 98.06 112 ASN A C 1
ATOM 878 O O . ASN A 1 112 ? 2.748 5.715 -2.32 1 98.06 112 ASN A O 1
ATOM 882 N N . CYS A 1 113 ? 3.066 4.973 -0.273 1 97.31 113 CYS A N 1
ATOM 883 C CA . CYS A 1 113 ? 2.104 3.875 -0.267 1 97.31 113 CYS A CA 1
ATOM 884 C C . CYS A 1 113 ? 1.63 3.572 1.15 1 97.31 113 CYS A C 1
ATOM 886 O O . CYS A 1 113 ? 2.445 3.363 2.051 1 97.31 113 CYS A O 1
ATOM 888 N N . PHE A 1 114 ? 0.337 3.512 1.333 1 96.81 114 PHE A N 1
ATOM 889 C CA . PHE A 1 114 ? -0.243 3.289 2.652 1 96.81 114 PHE A CA 1
ATOM 890 C C . PHE A 1 114 ? -1.281 2.174 2.605 1 96.81 114 PHE A C 1
ATOM 892 O O . PHE A 1 114 ? -2.061 2.084 1.653 1 96.81 114 PHE A O 1
ATOM 899 N N . ASP A 1 115 ? -1.286 1.335 3.641 1 96.12 115 ASP A N 1
ATOM 900 C CA . ASP A 1 115 ? -2.277 0.271 3.762 1 96.12 115 ASP A CA 1
ATOM 901 C C . ASP A 1 115 ? -3.627 0.827 4.211 1 96.12 115 ASP A C 1
ATOM 903 O O . ASP A 1 115 ? -4.051 0.602 5.348 1 96.12 115 ASP A O 1
ATOM 907 N N . PHE A 1 116 ? -4.41 1.306 3.264 1 96.62 116 PHE A N 1
ATOM 908 C CA . PHE A 1 116 ? -5.664 1.971 3.588 1 96.62 116 PHE A CA 1
ATOM 909 C C . PHE A 1 116 ? -6.77 0.95 3.84 1 96.62 116 PHE A C 1
ATOM 911 O O . PHE A 1 116 ? -7.738 1.236 4.547 1 96.62 116 PHE A O 1
ATOM 918 N N . ILE A 1 117 ? -6.641 -0.255 3.342 1 96.94 117 ILE A N 1
ATOM 919 C CA . ILE A 1 117 ? -7.641 -1.275 3.643 1 96.94 117 ILE A CA 1
ATOM 920 C C . ILE A 1 117 ? -7.66 -1.549 5.145 1 96.94 117 ILE A C 1
ATOM 922 O O . ILE A 1 117 ? -8.719 -1.481 5.781 1 96.94 117 ILE A O 1
ATOM 926 N N . THR A 1 118 ? -6.488 -1.825 5.684 1 96.12 118 THR A N 1
ATOM 927 C CA . THR A 1 118 ? -6.375 -2.092 7.113 1 96.12 118 THR A CA 1
ATOM 928 C C . THR A 1 118 ? -6.832 -0.882 7.926 1 96.12 118 THR A C 1
ATOM 930 O O . THR A 1 118 ? -7.574 -1.025 8.898 1 96.12 118 THR A O 1
ATOM 933 N N . PHE A 1 119 ? -6.406 0.286 7.531 1 96.81 119 PHE A N 1
ATOM 934 C CA . PHE A 1 119 ? -6.758 1.514 8.234 1 96.81 119 PHE A CA 1
ATOM 935 C C . PHE A 1 119 ? -8.273 1.678 8.32 1 96.81 119 PHE A C 1
ATOM 937 O O . PHE A 1 119 ? -8.82 1.836 9.414 1 96.81 119 PHE A O 1
ATOM 944 N N . PHE A 1 120 ? -8.961 1.604 7.156 1 96.88 120 PHE A N 1
ATOM 945 C CA . PHE A 1 120 ? -10.398 1.863 7.121 1 96.88 120 PHE A CA 1
ATOM 946 C C . PHE A 1 120 ? -11.172 0.717 7.762 1 96.88 120 PHE A C 1
ATOM 948 O O . PHE A 1 120 ? -12.227 0.933 8.367 1 96.88 120 PHE A O 1
ATOM 955 N N . GLU A 1 121 ? -10.648 -0.499 7.633 1 96.62 121 GLU A N 1
ATOM 956 C CA . GLU A 1 121 ? -11.258 -1.61 8.359 1 96.62 121 GLU A CA 1
ATOM 957 C C . GLU A 1 121 ? -11.266 -1.351 9.867 1 96.62 121 GLU A C 1
ATOM 959 O O . GLU A 1 121 ? -12.305 -1.455 10.516 1 96.62 121 GLU A O 1
ATOM 964 N N . GLN A 1 122 ? -10.156 -0.98 10.383 1 95.94 122 GLN A N 1
ATOM 965 C CA . GLN A 1 122 ? -10.008 -0.771 11.82 1 95.94 122 GLN A CA 1
ATOM 966 C C . GLN A 1 122 ? -10.75 0.48 12.273 1 95.94 122 GLN A C 1
ATOM 968 O O . GLN A 1 122 ? -11.18 0.57 13.43 1 95.94 122 GLN A O 1
ATOM 973 N N . ALA A 1 123 ? -10.953 1.439 11.383 1 96.25 123 ALA A N 1
ATOM 974 C CA . ALA A 1 123 ? -11.75 2.627 11.68 1 96.25 123 ALA A CA 1
ATOM 975 C C . ALA A 1 123 ? -13.242 2.305 11.664 1 96.25 123 ALA A C 1
ATOM 977 O O . ALA A 1 123 ? -14.07 3.158 11.977 1 96.25 123 ALA A O 1
ATOM 978 N N . GLY A 1 124 ? -13.578 1.071 11.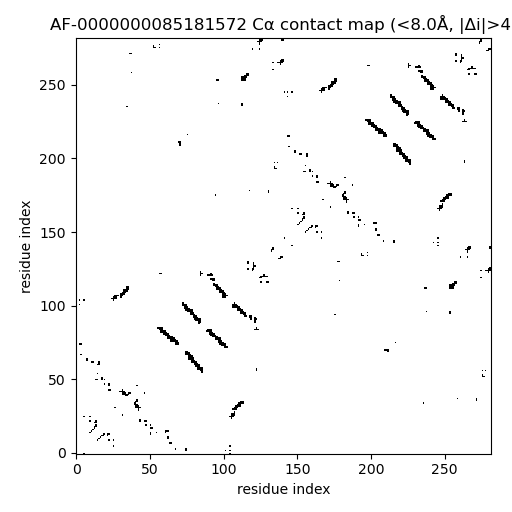227 1 94.88 124 GLY A N 1
ATOM 979 C CA . GLY A 1 124 ? -14.961 0.625 11.234 1 94.88 124 GLY A CA 1
ATOM 980 C C . GLY A 1 124 ? -15.711 0.975 9.961 1 94.88 124 GLY A C 1
ATOM 981 O O . GLY A 1 124 ? -16.938 0.946 9.938 1 94.88 124 GLY A O 1
ATOM 982 N N . LEU A 1 125 ? -14.984 1.346 8.922 1 96.88 125 LEU A N 1
ATOM 983 C CA . LEU A 1 125 ? -15.617 1.826 7.699 1 96.88 125 LEU A CA 1
ATOM 984 C C . LEU A 1 125 ? -15.617 0.747 6.621 1 96.88 125 LEU A C 1
ATOM 986 O O . LEU A 1 125 ? -16.281 0.888 5.59 1 96.88 125 LEU A O 1
ATOM 990 N N . LEU A 1 126 ? -14.859 -0.306 6.809 1 97.38 126 LEU A N 1
ATOM 991 C CA . LEU A 1 126 ? -14.891 -1.561 6.066 1 97.38 126 LEU A CA 1
ATOM 992 C C . LEU A 1 126 ? -15.195 -2.732 6.992 1 97.38 126 LEU A C 1
ATOM 994 O O . LEU A 1 126 ? -14.945 -2.66 8.195 1 97.38 126 LEU A O 1
ATOM 998 N N . PRO A 1 127 ? -15.75 -3.795 6.457 1 97.06 127 PRO A N 1
ATOM 999 C CA . PRO A 1 127 ? -16.031 -4.941 7.328 1 97.06 127 PRO A CA 1
ATOM 1000 C C . PRO A 1 127 ? -14.75 -5.629 7.812 1 97.06 127 PRO A C 1
ATOM 1002 O O . PRO A 1 127 ? -13.68 -5.449 7.223 1 97.06 127 PRO A O 1
ATOM 1005 N N . GLN A 1 128 ? -14.945 -6.371 8.867 1 94.44 128 GLN A N 1
ATOM 1006 C CA . GLN A 1 128 ? -13.852 -7.242 9.289 1 94.44 128 GLN A CA 1
ATOM 1007 C C . GLN A 1 128 ? -13.43 -8.18 8.164 1 94.44 128 GLN A C 1
ATOM 1009 O O . GLN A 1 128 ? -14.273 -8.711 7.441 1 94.44 128 GLN A O 1
ATOM 1014 N N . ASP A 1 129 ? -12.125 -8.414 7.973 1 94.69 129 ASP A N 1
ATOM 1015 C CA . ASP A 1 129 ? -11.555 -9.289 6.957 1 94.69 129 ASP A CA 1
ATOM 1016 C C . ASP A 1 129 ? -11.828 -8.766 5.551 1 94.69 129 ASP A C 1
ATOM 1018 O O . ASP A 1 129 ? -12.102 -9.539 4.637 1 94.69 129 ASP A O 1
ATOM 1022 N N . ALA A 1 130 ? -11.922 -7.418 5.473 1 96.75 130 ALA A N 1
ATOM 1023 C CA . ALA A 1 130 ? -12.242 -6.773 4.203 1 96.75 130 ALA A CA 1
ATOM 1024 C C . ALA A 1 130 ? -11.344 -7.285 3.082 1 96.75 130 ALA A C 1
ATOM 1026 O O . ALA A 1 130 ? -11.82 -7.605 1.99 1 96.75 130 ALA A O 1
ATOM 1027 N N . PHE A 1 131 ? -10.125 -7.398 3.301 1 96.5 131 PHE A N 1
ATOM 1028 C CA . PHE A 1 131 ? -9.203 -7.852 2.268 1 96.5 131 PHE A CA 1
ATOM 1029 C C . PHE A 1 131 ? -9.578 -9.242 1.778 1 96.5 131 PHE A C 1
ATOM 1031 O O . PHE A 1 131 ? -9.633 -9.492 0.572 1 96.5 131 PHE A O 1
ATOM 1038 N N . MET A 1 132 ? -9.797 -10.156 2.686 1 95.44 132 MET A N 1
ATOM 1039 C CA . MET A 1 132 ? -10.133 -11.531 2.322 1 95.44 132 MET A CA 1
ATOM 1040 C C . MET A 1 132 ? -11.469 -11.594 1.583 1 95.44 132 MET A C 1
ATOM 1042 O O . MET A 1 132 ? -11.633 -12.383 0.655 1 95.44 132 MET A O 1
ATOM 1046 N N . LEU A 1 133 ? -12.414 -10.758 2.047 1 97.12 133 LEU A N 1
ATOM 1047 C CA . LEU A 1 133 ? -13.703 -10.688 1.355 1 97.12 133 LEU A CA 1
ATOM 1048 C C . LEU A 1 133 ? -13.516 -10.219 -0.084 1 97.12 133 LEU A C 1
ATOM 1050 O O . LEU A 1 133 ? -14.047 -10.828 -1.013 1 97.12 133 LEU A O 1
ATOM 1054 N N . LEU A 1 134 ? -12.758 -9.18 -0.255 1 97.19 134 LEU A N 1
ATOM 1055 C CA . LEU A 1 134 ? -12.5 -8.641 -1.586 1 97.19 134 LEU A CA 1
ATOM 1056 C C . LEU A 1 134 ? -11.703 -9.633 -2.428 1 97.19 134 LEU A C 1
ATOM 1058 O O . LEU A 1 134 ? -12.008 -9.836 -3.605 1 97.19 134 LEU A O 1
ATOM 1062 N N . LEU A 1 135 ? -10.766 -10.281 -1.8 1 96.19 135 LEU A N 1
ATOM 1063 C CA . LEU A 1 135 ? -9.938 -11.266 -2.48 1 96.19 135 LEU A CA 1
ATOM 1064 C C . LEU A 1 135 ? -10.789 -12.422 -3 1 96.19 135 LEU A C 1
ATOM 1066 O O . LEU A 1 135 ? -10.5 -12.984 -4.059 1 96.19 135 LEU A O 1
ATOM 1070 N N . SER A 1 136 ? -11.844 -12.766 -2.334 1 96.56 136 SER A N 1
ATOM 1071 C CA . SER A 1 136 ? -12.719 -13.875 -2.713 1 96.56 136 SER A CA 1
ATOM 1072 C C . SER A 1 136 ? -13.695 -13.453 -3.807 1 96.56 136 SER A C 1
ATOM 1074 O O . SER A 1 136 ? -14.484 -14.273 -4.285 1 96.56 136 SER A O 1
ATOM 1076 N N . GLY A 1 137 ? -13.695 -12.172 -4.141 1 95.62 137 GLY A N 1
ATOM 1077 C CA . GLY A 1 137 ? -14.562 -11.68 -5.195 1 95.62 137 GLY A CA 1
ATOM 1078 C C . GLY A 1 137 ? -15.82 -11.016 -4.672 1 95.62 137 GLY A C 1
ATOM 1079 O O . GLY A 1 137 ? -16.703 -10.641 -5.449 1 95.62 137 GLY A O 1
ATOM 1080 N N . GLU A 1 138 ? -15.922 -10.898 -3.393 1 96.44 138 GLU A N 1
ATOM 1081 C CA . GLU A 1 138 ? -17.062 -10.195 -2.801 1 96.44 138 GLU A CA 1
ATOM 1082 C C . GLU A 1 138 ? -17 -8.703 -3.107 1 96.44 138 GLU A C 1
ATOM 1084 O O . GLU A 1 138 ? -15.953 -8.078 -2.996 1 96.44 138 GLU A O 1
ATOM 1089 N N . LYS A 1 139 ? -18.203 -8.188 -3.457 1 96.62 139 LYS A N 1
ATOM 1090 C CA . LYS A 1 139 ? -18.297 -6.754 -3.711 1 96.62 139 LYS A CA 1
ATOM 1091 C C . LYS A 1 139 ? -18.766 -6.004 -2.463 1 96.62 139 LYS A C 1
ATOM 1093 O O . LYS A 1 139 ? -19.734 -6.402 -1.813 1 96.62 139 LYS A O 1
ATOM 1098 N N . LEU A 1 140 ? -17.953 -5.023 -2.127 1 96.69 140 LEU A N 1
ATOM 1099 C CA . LEU A 1 140 ? -18.359 -4.141 -1.04 1 96.69 140 LEU A CA 1
ATOM 1100 C C . LEU A 1 140 ? -18.938 -2.836 -1.586 1 96.69 140 LEU A C 1
ATOM 1102 O O . LEU A 1 140 ? -18.406 -2.273 -2.547 1 96.69 140 LEU A O 1
ATOM 1106 N N . SER A 1 141 ? -20.156 -2.357 -1.11 1 93.19 141 SER A N 1
ATOM 1107 C CA . SER A 1 141 ? -20.875 -1.212 -1.66 1 93.19 141 SER A CA 1
ATOM 1108 C C . SER A 1 141 ? -21.375 -0.293 -0.554 1 93.19 141 SER A C 1
ATOM 1110 O O . SER A 1 141 ? -21.562 -0.728 0.584 1 93.19 141 SER A O 1
ATOM 1112 N N . MET B 1 1 ? 23.484 -12.32 -11.734 1 89.12 1 MET B N 1
ATOM 1113 C CA . MET B 1 1 ? 22.172 -11.703 -11.648 1 89.12 1 MET B CA 1
ATOM 1114 C C . MET B 1 1 ? 22.156 -10.586 -10.602 1 89.12 1 MET B C 1
ATOM 1116 O O . MET B 1 1 ? 22.641 -10.773 -9.484 1 89.12 1 MET B O 1
ATOM 1120 N N . THR B 1 2 ? 21.766 -9.391 -10.969 1 94.94 2 THR B N 1
ATOM 1121 C CA . THR B 1 2 ? 21.719 -8.289 -10.008 1 94.94 2 THR B CA 1
ATOM 1122 C C . THR B 1 2 ? 20.5 -8.422 -9.102 1 94.94 2 THR B C 1
ATOM 1124 O O . THR B 1 2 ? 19.594 -9.227 -9.367 1 94.94 2 THR B O 1
ATOM 1127 N N . ASN B 1 3 ? 20.531 -7.719 -8.039 1 97 3 ASN B N 1
ATOM 1128 C CA . ASN B 1 3 ? 19.375 -7.734 -7.141 1 97 3 ASN B CA 1
ATOM 1129 C C . ASN B 1 3 ? 18.109 -7.316 -7.863 1 97 3 ASN B C 1
ATOM 1131 O O . ASN B 1 3 ? 17.047 -7.91 -7.652 1 97 3 ASN B O 1
ATOM 1135 N N . LEU B 1 4 ? 18.219 -6.312 -8.68 1 97.31 4 LEU B N 1
ATOM 1136 C CA . LEU B 1 4 ? 17.078 -5.832 -9.438 1 97.31 4 LEU B CA 1
ATOM 1137 C C . LEU B 1 4 ? 16.562 -6.91 -10.391 1 97.31 4 LEU B C 1
ATOM 1139 O O . LEU B 1 4 ? 15.352 -7.113 -10.516 1 97.31 4 LEU B O 1
ATOM 1143 N N . GLU B 1 5 ? 17.469 -7.555 -11.023 1 97.38 5 GLU B N 1
ATOM 1144 C CA . GLU B 1 5 ? 17.109 -8.625 -11.945 1 97.38 5 GLU B CA 1
ATOM 1145 C C . GLU B 1 5 ? 16.406 -9.766 -11.203 1 97.38 5 GLU B C 1
ATOM 1147 O O . GLU B 1 5 ? 15.469 -10.367 -11.734 1 97.38 5 GLU B O 1
ATOM 1152 N N . LEU B 1 6 ? 16.906 -10.062 -10.039 1 97.88 6 LEU B N 1
ATOM 1153 C CA . LEU B 1 6 ? 16.281 -11.102 -9.227 1 97.88 6 LEU B CA 1
ATOM 1154 C C . LEU B 1 6 ? 14.828 -10.758 -8.922 1 97.88 6 LEU B C 1
ATOM 1156 O O . LEU B 1 6 ? 13.945 -11.602 -9.07 1 97.88 6 LEU B O 1
ATOM 1160 N N . LEU B 1 7 ? 14.57 -9.523 -8.516 1 98.31 7 LEU B N 1
ATOM 1161 C CA . LEU B 1 7 ? 13.219 -9.094 -8.172 1 98.31 7 LEU B CA 1
ATOM 1162 C C . LEU B 1 7 ? 12.32 -9.086 -9.414 1 98.31 7 LEU B C 1
ATOM 1164 O O . LEU B 1 7 ? 11.156 -9.477 -9.344 1 98.31 7 LEU B O 1
ATOM 1168 N N . GLN B 1 8 ? 12.875 -8.641 -10.516 1 98.38 8 GLN B N 1
ATOM 1169 C CA . GLN B 1 8 ? 12.125 -8.672 -11.766 1 98.38 8 GLN B CA 1
ATOM 1170 C C . GLN B 1 8 ? 11.75 -10.102 -12.141 1 98.38 8 GLN B C 1
ATOM 1172 O O . GLN B 1 8 ? 10.633 -10.344 -12.617 1 98.38 8 GLN B O 1
ATOM 1177 N N . ASP B 1 9 ? 12.68 -10.969 -11.93 1 98.44 9 ASP B N 1
ATOM 1178 C CA . ASP B 1 9 ? 12.43 -12.375 -12.234 1 98.44 9 ASP B CA 1
ATOM 1179 C C . ASP B 1 9 ? 11.344 -12.953 -11.328 1 98.44 9 ASP B C 1
ATOM 1181 O O . ASP B 1 9 ? 10.516 -13.75 -11.773 1 98.44 9 ASP B O 1
ATOM 1185 N N . TRP B 1 10 ? 11.383 -12.594 -10.047 1 98.38 10 TRP B N 1
ATOM 1186 C CA . TRP B 1 10 ? 10.32 -12.961 -9.117 1 98.38 10 TRP B CA 1
ATOM 1187 C C . TRP B 1 10 ? 8.953 -12.555 -9.656 1 98.38 10 TRP B C 1
ATOM 1189 O O . TRP B 1 10 ? 8.039 -13.375 -9.727 1 98.38 10 TRP B O 1
ATOM 1199 N N . TYR B 1 11 ? 8.797 -11.32 -10.07 1 98.62 11 TYR B N 1
ATOM 1200 C CA . TYR B 1 11 ? 7.52 -10.828 -10.578 1 98.62 11 TYR B CA 1
ATOM 1201 C C . TYR B 1 11 ? 7.125 -11.562 -11.859 1 98.62 11 TYR B C 1
ATOM 1203 O O . TYR B 1 11 ? 5.969 -11.961 -12.023 1 98.62 11 TYR B O 1
ATOM 1211 N N . ASN B 1 12 ? 8.094 -11.734 -12.734 1 98.56 12 ASN B N 1
ATOM 1212 C CA . ASN B 1 12 ? 7.805 -12.367 -14.016 1 98.56 12 ASN B CA 1
ATOM 1213 C C . ASN B 1 12 ? 7.402 -13.836 -13.836 1 98.56 12 ASN B C 1
ATOM 1215 O O . ASN B 1 12 ? 6.359 -14.258 -14.328 1 98.56 12 ASN B O 1
ATOM 1219 N N . ARG B 1 13 ? 8.086 -14.57 -13.094 1 98.62 13 ARG B N 1
ATOM 1220 C CA . ARG B 1 13 ? 7.875 -16.016 -12.984 1 98.62 13 ARG B CA 1
ATOM 1221 C C . ARG B 1 13 ? 6.672 -16.312 -12.094 1 98.62 13 ARG B C 1
ATOM 1223 O O . ARG B 1 13 ? 5.773 -17.062 -12.492 1 98.62 13 ARG B O 1
ATOM 1230 N N . VAL B 1 14 ? 6.672 -15.711 -10.961 1 98.38 14 VAL B N 1
ATOM 1231 C CA . VAL B 1 14 ? 5.684 -16.109 -9.969 1 98.38 14 VAL B CA 1
ATOM 1232 C C . VAL B 1 14 ? 4.344 -15.445 -10.273 1 98.38 14 VAL B C 1
ATOM 1234 O O . VAL B 1 14 ? 3.299 -16.109 -10.242 1 98.38 14 VAL B O 1
ATOM 1237 N N . TRP B 1 15 ? 4.324 -14.203 -10.656 1 98.56 15 TRP B N 1
ATOM 1238 C CA . TRP B 1 15 ? 3.068 -13.477 -10.781 1 98.56 15 TRP B CA 1
ATOM 1239 C C . TRP B 1 15 ? 2.594 -13.461 -12.234 1 98.56 15 TRP B C 1
ATOM 1241 O O . TRP B 1 15 ? 1.421 -13.719 -12.516 1 98.56 15 TRP B O 1
ATOM 1251 N N . VAL B 1 16 ? 3.463 -13.148 -13.117 1 98.56 16 VAL B N 1
ATOM 1252 C CA . VAL B 1 16 ? 3.049 -13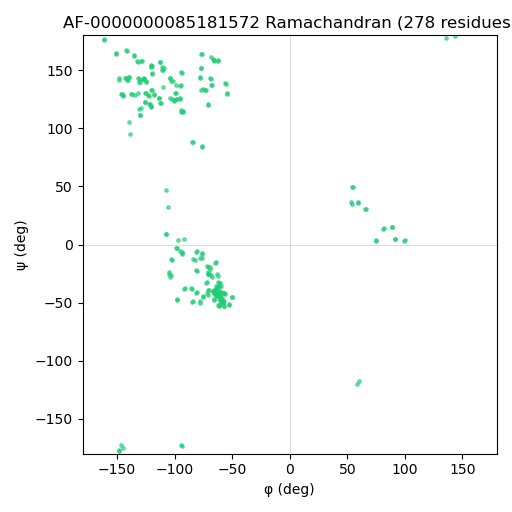 -14.508 1 98.56 16 VAL B CA 1
ATOM 1253 C C . VAL B 1 16 ? 2.822 -14.375 -15.125 1 98.56 16 VAL B C 1
ATOM 1255 O O . VAL B 1 16 ? 1.793 -14.617 -15.758 1 98.56 16 VAL B O 1
ATOM 1258 N N . LYS B 1 17 ? 3.742 -15.344 -14.898 1 98.38 17 LYS B N 1
ATOM 1259 C CA . LYS B 1 17 ? 3.656 -16.672 -15.492 1 98.38 17 LYS B CA 1
ATOM 1260 C C . LYS B 1 17 ? 2.949 -17.656 -14.562 1 98.38 17 LYS B C 1
ATOM 1262 O O . LYS B 1 17 ? 2.738 -18.812 -14.914 1 98.38 17 LYS B O 1
ATOM 1267 N N . ALA B 1 18 ? 2.678 -17.219 -13.359 1 98 18 ALA B N 1
ATOM 1268 C CA . ALA B 1 18 ? 1.964 -18.016 -12.359 1 98 18 ALA B CA 1
ATOM 1269 C C . ALA B 1 18 ? 2.711 -19.312 -12.055 1 98 18 ALA B C 1
ATOM 1271 O O . ALA B 1 18 ? 2.094 -20.359 -11.898 1 98 18 ALA B O 1
ATOM 1272 N N . ASP B 1 19 ? 3.973 -19.203 -12.062 1 98.31 19 ASP B N 1
ATOM 1273 C CA . ASP B 1 19 ? 4.809 -20.359 -11.734 1 98.31 19 ASP B CA 1
ATOM 1274 C C . ASP B 1 19 ? 4.988 -20.5 -10.227 1 98.31 19 ASP B C 1
ATOM 1276 O O . ASP B 1 19 ? 6.016 -20.094 -9.68 1 98.31 19 ASP B O 1
ATOM 1280 N N . LEU B 1 20 ? 4.09 -21.203 -9.586 1 97.75 20 LEU B N 1
ATOM 1281 C CA . LEU B 1 20 ? 4.059 -21.312 -8.125 1 97.75 20 LEU B CA 1
ATOM 1282 C C . LEU B 1 20 ? 5.215 -22.156 -7.613 1 97.75 20 LEU B C 1
ATOM 1284 O O . LEU B 1 20 ? 5.668 -21.969 -6.48 1 97.75 20 LEU B O 1
ATOM 1288 N N . ASP B 1 21 ? 5.711 -23 -8.391 1 96.38 21 ASP B N 1
ATOM 1289 C CA . ASP B 1 21 ? 6.805 -23.891 -7.988 1 96.38 21 ASP B CA 1
ATOM 1290 C C . ASP B 1 21 ? 8.109 -23.094 -7.836 1 96.38 21 ASP B C 1
ATOM 1292 O O . ASP B 1 21 ? 9.055 -23.578 -7.211 1 96.38 21 ASP B O 1
ATOM 1296 N N . ALA B 1 22 ? 8.148 -21.953 -8.43 1 97.19 22 ALA B N 1
ATOM 1297 C CA . ALA B 1 22 ? 9.367 -21.156 -8.422 1 97.19 22 ALA B CA 1
ATOM 1298 C C . ALA B 1 22 ? 9.5 -20.359 -7.121 1 97.19 22 ALA B C 1
ATOM 1300 O O . ALA B 1 22 ? 10.57 -19.828 -6.816 1 97.19 22 ALA B O 1
ATOM 1301 N N . ILE B 1 23 ? 8.461 -20.234 -6.293 1 96.69 23 ILE B N 1
ATOM 1302 C CA . ILE B 1 23 ? 8.414 -19.344 -5.145 1 96.69 23 ILE B CA 1
ATOM 1303 C C . ILE B 1 23 ? 9.57 -19.641 -4.199 1 96.69 23 ILE B C 1
ATOM 1305 O O . ILE B 1 23 ? 10.289 -18.734 -3.771 1 96.69 23 ILE B O 1
ATOM 1309 N N . ASP B 1 24 ? 9.844 -20.875 -3.977 1 93.19 24 ASP B N 1
ATOM 1310 C CA . ASP B 1 24 ? 10.836 -21.297 -2.994 1 93.19 24 ASP B CA 1
ATOM 1311 C C . ASP B 1 24 ? 12.242 -20.938 -3.447 1 93.19 24 ASP B C 1
ATOM 1313 O O . ASP B 1 24 ? 13.164 -20.859 -2.631 1 93.19 24 ASP B O 1
ATOM 1317 N N . THR B 1 25 ? 12.438 -20.703 -4.691 1 95.44 25 THR B N 1
ATOM 1318 C CA . THR B 1 25 ? 13.766 -20.453 -5.238 1 95.44 25 THR B CA 1
ATOM 1319 C C . THR B 1 25 ? 14.211 -19.031 -4.93 1 95.44 25 THR B C 1
ATOM 1321 O O . THR B 1 25 ? 15.391 -18.703 -5.051 1 95.44 25 THR B O 1
ATOM 1324 N N . TYR B 1 26 ? 13.352 -18.156 -4.465 1 97.19 26 TYR B N 1
ATOM 1325 C CA . TYR B 1 26 ? 13.68 -16.75 -4.34 1 97.19 26 TYR B CA 1
ATOM 1326 C C . TYR B 1 26 ? 13.938 -16.375 -2.885 1 97.19 26 TYR B C 1
ATOM 1328 O O . TYR B 1 26 ? 14.617 -15.383 -2.604 1 97.19 26 TYR B O 1
ATOM 1336 N N . PHE B 1 27 ? 13.406 -17.109 -1.992 1 96.62 27 PHE B N 1
ATOM 1337 C CA . PHE B 1 27 ? 13.492 -16.734 -0.584 1 96.62 27 PHE B CA 1
ATOM 1338 C C . PHE B 1 27 ? 14.547 -17.578 0.128 1 96.62 27 PHE B C 1
ATOM 1340 O O . PHE B 1 27 ? 14.688 -18.766 -0.144 1 96.62 27 PHE B O 1
ATOM 1347 N N . ALA B 1 28 ? 15.32 -16.953 1.049 1 95.56 28 ALA B N 1
ATOM 1348 C CA . ALA B 1 28 ? 16.125 -17.703 2.002 1 95.56 28 ALA B CA 1
ATOM 1349 C C . ALA B 1 28 ? 15.25 -18.547 2.916 1 95.56 28 ALA B C 1
ATOM 1351 O O . ALA B 1 28 ? 14.055 -18.266 3.076 1 95.56 28 ALA B O 1
ATOM 1352 N N . PRO B 1 29 ? 15.781 -19.578 3.52 1 89.5 29 PRO B N 1
ATOM 1353 C CA . PRO B 1 29 ? 14.977 -20.406 4.426 1 89.5 29 PRO B CA 1
ATOM 1354 C C . PRO B 1 29 ? 14.312 -19.578 5.527 1 89.5 29 PRO B C 1
ATOM 1356 O O . PRO B 1 29 ? 14.93 -18.688 6.094 1 89.5 29 PRO B O 1
ATOM 1359 N N . ARG B 1 30 ? 13.148 -19.703 5.727 1 84.12 30 ARG B N 1
ATOM 1360 C CA . ARG B 1 30 ? 12.328 -19.125 6.789 1 84.12 30 ARG B CA 1
ATOM 1361 C C . ARG B 1 30 ? 12.062 -17.656 6.531 1 84.12 30 ARG B C 1
ATOM 1363 O O . ARG B 1 30 ? 11.516 -16.953 7.395 1 84.12 30 ARG B O 1
ATOM 1370 N N . ALA B 1 31 ? 12.586 -17.234 5.348 1 90.38 31 ALA B N 1
ATOM 1371 C CA . ALA B 1 31 ? 12.258 -15.859 5.02 1 90.38 31 ALA B CA 1
ATOM 1372 C C . ALA B 1 31 ? 10.828 -15.742 4.5 1 90.38 31 ALA B C 1
ATOM 1374 O O . ALA B 1 31 ? 10.258 -16.719 4.016 1 90.38 31 ALA B O 1
ATOM 1375 N N . GLY B 1 32 ? 10.227 -14.531 4.73 1 89.94 32 GLY B N 1
ATOM 1376 C CA . GLY B 1 32 ? 8.898 -14.195 4.242 1 89.94 32 GLY B CA 1
ATOM 1377 C C . GLY B 1 32 ? 8.742 -12.719 3.924 1 89.94 32 GLY B C 1
ATOM 1378 O O . GLY B 1 32 ? 9.734 -11.984 3.857 1 89.94 32 GLY B O 1
ATOM 1379 N N . ALA B 1 33 ? 7.539 -12.383 3.543 1 94.31 33 ALA B N 1
ATOM 1380 C CA . ALA B 1 33 ? 7.266 -11 3.152 1 94.31 33 ALA B CA 1
ATOM 1381 C C . ALA B 1 33 ? 6.234 -10.359 4.078 1 94.31 33 ALA B C 1
ATOM 1383 O O . ALA B 1 33 ? 5.172 -10.938 4.324 1 94.31 33 ALA B O 1
ATOM 1384 N N . ASP B 1 34 ? 6.551 -9.211 4.578 1 95.06 34 ASP B N 1
ATOM 1385 C CA . ASP B 1 34 ? 5.633 -8.438 5.41 1 95.06 34 ASP B CA 1
ATOM 1386 C C . ASP B 1 34 ? 4.848 -7.43 4.574 1 95.06 34 ASP B C 1
ATOM 1388 O O . ASP B 1 34 ? 5.328 -6.973 3.531 1 95.06 34 ASP B O 1
ATOM 1392 N N . GLY B 1 35 ? 3.594 -7.168 4.988 1 93.31 35 GLY B N 1
ATOM 1393 C CA . GLY B 1 35 ? 2.859 -6.043 4.43 1 93.31 35 GLY B CA 1
ATOM 1394 C C . GLY B 1 35 ? 2.023 -6.418 3.221 1 93.31 35 GLY B C 1
ATOM 1395 O O . GLY B 1 35 ? 1.464 -5.547 2.553 1 93.31 35 GLY B O 1
ATOM 1396 N N . ILE B 1 36 ? 1.967 -7.625 2.877 1 89.81 36 ILE B N 1
ATOM 1397 C CA . ILE B 1 36 ? 1.119 -8.07 1.774 1 89.81 36 ILE B CA 1
ATOM 1398 C C . ILE B 1 36 ? -0.304 -8.297 2.277 1 89.81 36 ILE B C 1
ATOM 1400 O O . ILE B 1 36 ? -1.265 -7.785 1.697 1 89.81 36 ILE B O 1
ATOM 1404 N N . MET B 1 37 ? -0.348 -9.008 3.344 1 85.38 37 MET B N 1
ATOM 1405 C CA . MET B 1 37 ? -1.602 -9.227 4.059 1 85.38 37 MET B CA 1
ATOM 1406 C C . MET B 1 37 ? -1.594 -8.508 5.402 1 85.38 37 MET B C 1
ATOM 1408 O O . MET B 1 37 ? -0.532 -8.281 5.988 1 85.38 37 MET B O 1
ATOM 1412 N N . PRO B 1 38 ? -2.836 -8.117 5.828 1 76.31 38 PRO B N 1
ATOM 1413 C CA . PRO B 1 38 ? -2.91 -7.348 7.074 1 76.31 38 PRO B CA 1
ATOM 1414 C C . PRO B 1 38 ? -2.338 -8.109 8.266 1 76.31 38 PRO B C 1
ATOM 1416 O O . PRO B 1 38 ? -1.748 -7.5 9.164 1 76.31 38 PRO B O 1
ATOM 1419 N N . ASP B 1 39 ? -2.508 -9.352 8.305 1 71.31 39 ASP B N 1
ATOM 1420 C CA . ASP B 1 39 ? -2.244 -10.047 9.562 1 71.31 39 ASP B CA 1
ATOM 1421 C C . ASP B 1 39 ? -0.959 -10.867 9.484 1 71.31 39 ASP B C 1
ATOM 1423 O O . ASP B 1 39 ? -0.743 -11.773 10.289 1 71.31 39 ASP B O 1
ATOM 1427 N N . GLY B 1 40 ? 0.128 -10.258 8.961 1 78.56 40 GLY B N 1
ATOM 1428 C CA . GLY B 1 40 ? 1.284 -11.102 9.219 1 78.56 40 GLY B CA 1
ATOM 1429 C C . GLY B 1 40 ? 2.191 -11.25 8.008 1 78.56 40 GLY B C 1
ATOM 1430 O O . GLY B 1 40 ? 1.898 -10.719 6.938 1 78.56 40 GLY B O 1
ATOM 1431 N N . GLN B 1 41 ? 3.268 -12.047 8.43 1 90.69 41 GLN B N 1
ATOM 1432 C CA . GLN B 1 41 ? 4.258 -12.375 7.406 1 90.69 41 GLN B CA 1
ATOM 1433 C C . GLN B 1 41 ? 3.742 -13.469 6.473 1 90.69 41 GLN B C 1
ATOM 1435 O O . GLN B 1 41 ? 3.139 -14.445 6.922 1 90.69 41 GLN B O 1
ATOM 1440 N N . VAL B 1 42 ? 3.908 -13.227 5.195 1 93.5 42 VAL B N 1
ATOM 1441 C CA . VAL B 1 42 ? 3.527 -14.18 4.164 1 93.5 42 VAL B CA 1
ATOM 1442 C C . VAL B 1 42 ? 4.723 -15.055 3.801 1 93.5 42 VAL B C 1
ATOM 1444 O O . VAL B 1 42 ? 5.762 -14.555 3.367 1 93.5 42 VAL B O 1
ATOM 1447 N N . GLY B 1 43 ? 4.57 -16.328 4.105 1 92.06 43 GLY B N 1
ATOM 1448 C CA . GLY B 1 43 ? 5.59 -17.281 3.697 1 92.06 43 GLY B CA 1
ATOM 1449 C C . GLY B 1 43 ? 5.289 -17.953 2.365 1 92.06 43 GLY B C 1
ATOM 1450 O O . GLY B 1 43 ? 4.34 -17.562 1.675 1 92.06 43 GLY B O 1
ATOM 1451 N N . VAL B 1 44 ? 6.152 -18.938 2.029 1 90.06 44 VAL B N 1
ATOM 1452 C CA . VAL B 1 44 ? 6.062 -19.609 0.739 1 90.06 44 VAL B CA 1
ATOM 1453 C C . VAL B 1 44 ? 4.676 -20.219 0.572 1 90.06 44 VAL B C 1
ATOM 1455 O O . VAL B 1 44 ? 4.02 -20.016 -0.452 1 90.06 44 VAL B O 1
ATOM 1458 N N . GLU B 1 45 ? 4.219 -20.922 1.548 1 91.38 45 GLU B N 1
ATOM 1459 C CA . GLU B 1 45 ? 2.922 -21.594 1.459 1 91.38 45 GLU B CA 1
ATOM 1460 C C . GLU B 1 45 ? 1.786 -20.578 1.33 1 91.38 45 GLU B C 1
ATOM 1462 O O . GLU B 1 45 ? 0.808 -20.828 0.622 1 91.38 45 GLU B O 1
ATOM 1467 N N . ASP B 1 46 ? 1.868 -19.547 2.012 1 94.12 46 ASP B N 1
ATOM 1468 C CA . ASP B 1 46 ? 0.86 -18.5 1.918 1 94.12 46 ASP B CA 1
ATOM 1469 C C . ASP B 1 46 ? 0.812 -17.906 0.511 1 94.12 46 ASP B C 1
ATOM 1471 O O . ASP B 1 46 ? -0.268 -17.625 -0.016 1 94.12 46 ASP B O 1
ATOM 1475 N N . PHE B 1 47 ? 1.997 -17.688 -0.102 1 96.12 47 PHE B N 1
ATOM 1476 C CA . PHE B 1 47 ? 2.055 -17.156 -1.46 1 96.12 47 PHE B CA 1
ATOM 1477 C C . PHE B 1 47 ? 1.368 -18.109 -2.438 1 96.12 47 PHE B C 1
ATOM 1479 O O . PHE B 1 47 ? 0.725 -17.656 -3.391 1 96.12 47 PHE B O 1
ATOM 1486 N N . LYS B 1 48 ? 1.495 -19.391 -2.227 1 96.31 48 LYS B N 1
ATOM 1487 C CA . LYS B 1 48 ? 0.913 -20.375 -3.133 1 96.31 48 LYS B CA 1
ATOM 1488 C C . LYS B 1 48 ? -0.607 -20.25 -3.178 1 96.31 48 LYS B C 1
ATOM 1490 O O . LYS B 1 48 ? -1.233 -20.578 -4.188 1 96.31 48 LYS B O 1
ATOM 1495 N N . ALA B 1 49 ? -1.183 -19.75 -2.098 1 95.19 49 ALA B N 1
ATOM 1496 C CA . ALA B 1 49 ? -2.625 -19.516 -2.062 1 95.19 49 ALA B CA 1
ATOM 1497 C C . ALA B 1 49 ? -2.963 -18.109 -2.525 1 95.19 49 ALA B C 1
ATOM 1499 O O . ALA B 1 49 ? -3.953 -17.891 -3.23 1 95.19 49 ALA B O 1
ATOM 1500 N N . LEU B 1 50 ? -2.193 -17.172 -2.207 1 96.19 50 LEU B N 1
ATOM 1501 C CA . LEU B 1 50 ? -2.451 -15.758 -2.453 1 96.19 50 LEU B CA 1
ATOM 1502 C C . LEU B 1 50 ? -2.316 -15.43 -3.936 1 96.19 50 LEU B C 1
ATOM 1504 O O . LEU B 1 50 ? -3.129 -14.688 -4.488 1 96.19 50 LEU B O 1
ATOM 1508 N N . VAL B 1 51 ? -1.295 -15.977 -4.609 1 97.81 51 VAL B N 1
ATOM 1509 C CA . VAL B 1 51 ? -1 -15.648 -6 1 97.81 51 VAL B CA 1
ATOM 1510 C C . VAL B 1 51 ? -2.184 -16.031 -6.883 1 97.81 51 VAL B C 1
ATOM 1512 O O . VAL B 1 51 ? -2.758 -15.188 -7.57 1 97.81 51 VAL B O 1
ATOM 1515 N N . PRO B 1 52 ? -2.654 -17.297 -6.793 1 97.81 52 PRO B N 1
ATOM 1516 C CA . PRO B 1 52 ? -3.803 -17.625 -7.637 1 97.81 52 PRO B CA 1
ATOM 1517 C C . PRO B 1 52 ? -5.047 -16.812 -7.289 1 97.81 52 PRO B C 1
ATOM 1519 O O . PRO B 1 52 ? -5.848 -16.5 -8.172 1 97.81 52 PRO B O 1
ATOM 1522 N N . ALA B 1 53 ? -5.246 -16.547 -6.035 1 96.94 53 ALA B N 1
ATOM 1523 C CA . ALA B 1 53 ? -6.422 -15.789 -5.625 1 96.94 53 ALA B CA 1
ATOM 1524 C C . ALA B 1 53 ? -6.418 -14.391 -6.246 1 96.94 53 ALA B C 1
ATOM 1526 O O . ALA B 1 53 ? -7.445 -13.922 -6.746 1 96.94 53 ALA B O 1
ATOM 1527 N N . LEU B 1 54 ? -5.328 -13.672 -6.277 1 97.69 54 LEU B N 1
ATOM 1528 C CA . LEU B 1 54 ? -5.223 -12.352 -6.875 1 97.69 54 LEU B CA 1
ATOM 1529 C C . LEU B 1 54 ? -5.297 -12.43 -8.398 1 97.69 54 LEU B C 1
ATOM 1531 O O . LEU B 1 54 ? -5.941 -11.602 -9.039 1 97.69 54 LEU B O 1
ATOM 1535 N N . LEU B 1 55 ? -4.664 -13.461 -8.953 1 97.56 55 LEU B N 1
ATOM 1536 C CA . LEU B 1 55 ? -4.633 -13.609 -10.406 1 97.56 55 LEU B CA 1
ATOM 1537 C C . LEU B 1 55 ? -6.023 -13.922 -10.945 1 97.56 55 LEU B C 1
ATOM 1539 O O . LEU B 1 55 ? -6.336 -13.602 -12.094 1 97.56 55 LEU B O 1
ATOM 1543 N N . ALA B 1 56 ? -6.824 -14.555 -10.109 1 97.06 56 ALA B N 1
ATOM 1544 C CA . ALA B 1 56 ? -8.188 -14.875 -10.523 1 97.06 56 ALA B CA 1
ATOM 1545 C C . ALA B 1 56 ? -9 -13.602 -10.758 1 97.06 56 ALA B C 1
ATOM 1547 O O . ALA B 1 56 ? -10.031 -13.633 -11.43 1 97.06 56 ALA B O 1
ATOM 1548 N N . LEU B 1 57 ? -8.531 -12.477 -10.289 1 97.06 57 LEU B N 1
ATOM 1549 C CA . LEU B 1 57 ? -9.281 -11.227 -10.375 1 97.06 57 LEU B CA 1
ATOM 1550 C C . LEU B 1 57 ? -8.859 -10.43 -11.609 1 97.06 57 LEU B C 1
ATOM 1552 O O . LEU B 1 57 ? -9.461 -9.406 -11.93 1 97.06 57 LEU B O 1
ATOM 1556 N N . VAL B 1 58 ? -7.84 -10.891 -12.344 1 97.5 58 VAL B N 1
ATOM 1557 C CA . VAL B 1 58 ? -7.309 -10.055 -13.414 1 97.5 58 VAL B CA 1
ATOM 1558 C C . VAL B 1 58 ? -6.941 -10.93 -14.617 1 97.5 58 VAL B C 1
ATOM 1560 O O . VAL B 1 58 ? -6.91 -12.156 -14.516 1 97.5 58 VAL B O 1
ATOM 1563 N N . ARG B 1 59 ? -6.703 -10.266 -15.719 1 96.62 59 ARG B N 1
ATOM 1564 C CA . ARG B 1 59 ? -6.152 -10.828 -16.953 1 96.62 59 ARG B CA 1
ATOM 1565 C C . ARG B 1 59 ? -5.02 -9.961 -17.484 1 96.62 59 ARG B C 1
ATOM 1567 O O . ARG B 1 59 ? -4.891 -8.797 -17.109 1 96.62 59 ARG B O 1
ATOM 1574 N N . ASP B 1 60 ? -4.156 -10.586 -18.297 1 96.56 60 ASP B N 1
ATOM 1575 C CA . ASP B 1 60 ? -3.109 -9.875 -19.016 1 96.56 60 ASP B CA 1
ATOM 1576 C C . ASP B 1 60 ? -2.244 -9.047 -18.062 1 96.56 60 ASP B C 1
ATOM 1578 O O . ASP B 1 60 ? -2.043 -7.852 -18.297 1 96.56 60 ASP B O 1
ATOM 1582 N N . LEU B 1 61 ? -1.819 -9.688 -17.031 1 97.94 61 LEU B N 1
ATOM 1583 C CA . LEU B 1 61 ? -1.06 -9.016 -15.984 1 97.94 61 LEU B CA 1
ATOM 1584 C C . LEU B 1 61 ? 0.354 -8.695 -16.453 1 97.94 61 LEU B C 1
ATOM 1586 O O . LEU B 1 61 ? 1.02 -9.539 -17.062 1 97.94 61 LEU B O 1
ATOM 1590 N N . SER B 1 62 ? 0.781 -7.48 -16.219 1 98.44 62 SER B N 1
ATOM 1591 C CA . SER B 1 62 ? 2.178 -7.07 -16.297 1 98.44 62 SER B CA 1
ATOM 1592 C C . SER B 1 62 ? 2.602 -6.285 -15.062 1 98.44 62 SER B C 1
ATOM 1594 O O . SER B 1 62 ? 1.811 -5.52 -14.5 1 98.44 62 SER B O 1
ATOM 1596 N N . ILE B 1 63 ? 3.76 -6.488 -14.633 1 98.69 63 ILE B N 1
ATOM 1597 C CA . ILE B 1 63 ? 4.344 -5.789 -13.492 1 98.69 63 ILE B CA 1
ATOM 1598 C C . ILE B 1 63 ? 5.668 -5.148 -13.898 1 98.69 63 ILE B C 1
ATOM 1600 O O . ILE B 1 63 ? 6.586 -5.84 -14.352 1 98.69 63 ILE B O 1
ATOM 1604 N N . ASP B 1 64 ? 5.77 -3.861 -13.734 1 98.06 64 ASP B N 1
ATOM 1605 C CA . ASP B 1 64 ? 6.98 -3.123 -14.07 1 98.06 64 ASP B CA 1
ATOM 1606 C C . ASP B 1 64 ? 7.559 -2.426 -12.844 1 98.06 64 ASP B C 1
ATOM 1608 O O . ASP B 1 64 ? 6.816 -2.033 -11.938 1 98.06 64 ASP B O 1
ATOM 1612 N N . ILE B 1 65 ? 8.836 -2.328 -12.805 1 98.31 65 ILE B N 1
ATOM 1613 C CA . ILE B 1 65 ? 9.516 -1.516 -11.797 1 98.31 65 ILE B CA 1
ATOM 1614 C C . ILE B 1 65 ? 9.766 -0.114 -12.344 1 98.31 65 ILE B C 1
ATOM 1616 O O . ILE B 1 65 ? 10.523 0.056 -13.305 1 98.31 65 ILE B O 1
ATOM 1620 N N . GLU B 1 66 ? 9.133 0.861 -11.773 1 96.94 66 GLU B N 1
ATOM 1621 C CA . GLU B 1 66 ? 9.211 2.24 -12.25 1 96.94 66 GLU B CA 1
ATOM 1622 C C . GLU B 1 66 ? 10.414 2.959 -11.656 1 96.94 66 GLU B C 1
ATOM 1624 O O . GLU B 1 66 ? 11 3.834 -12.297 1 96.94 66 GLU B O 1
ATOM 1629 N N . ARG B 1 67 ? 10.68 2.678 -10.477 1 96.62 67 ARG B N 1
ATOM 1630 C CA . ARG B 1 67 ? 11.789 3.273 -9.742 1 96.62 67 ARG B CA 1
ATOM 1631 C C . ARG B 1 67 ? 12.469 2.242 -8.852 1 96.62 67 ARG B C 1
ATOM 1633 O O . ARG B 1 67 ? 11.812 1.364 -8.289 1 96.62 67 ARG B O 1
ATOM 1640 N N . SER B 1 68 ? 13.719 2.354 -8.805 1 97.12 68 SER B N 1
ATOM 1641 C CA . SER B 1 68 ? 14.469 1.481 -7.91 1 97.12 68 SER B CA 1
ATOM 1642 C C . SER B 1 68 ? 15.727 2.178 -7.383 1 97.12 68 SER B C 1
ATOM 1644 O O . SER B 1 68 ? 16.328 2.998 -8.078 1 97.12 68 SER B O 1
ATOM 1646 N N . HIS B 1 69 ? 16.016 1.916 -6.102 1 95.75 69 HIS B N 1
ATOM 1647 C CA . HIS B 1 69 ? 17.25 2.377 -5.457 1 95.75 69 HIS B CA 1
ATOM 1648 C C . HIS B 1 69 ? 17.922 1.244 -4.699 1 95.75 69 HIS B C 1
ATOM 1650 O O . HIS B 1 69 ? 17.281 0.536 -3.918 1 95.75 69 HIS B O 1
ATOM 1656 N N . GLU B 1 70 ? 19.266 1.083 -4.957 1 93 70 GLU B N 1
ATOM 1657 C CA . GLU B 1 70 ? 20.031 0.049 -4.277 1 93 70 GLU B CA 1
ATOM 1658 C C . GLU B 1 70 ? 21.016 0.659 -3.279 1 93 70 GLU B C 1
ATOM 1660 O O . GLU B 1 70 ? 21.625 1.69 -3.557 1 93 70 GLU B O 1
ATOM 1665 N N . ILE B 1 71 ? 21.094 0.058 -2.039 1 86.75 71 ILE B N 1
ATOM 1666 C CA . ILE B 1 71 ? 22.062 0.428 -1.022 1 86.75 71 ILE B CA 1
ATOM 1667 C C . ILE B 1 71 ? 22.594 -0.829 -0.336 1 86.75 71 ILE B C 1
ATOM 1669 O O . ILE B 1 71 ? 22.047 -1.274 0.671 1 86.75 71 ILE B O 1
ATOM 1673 N N . GLY B 1 72 ? 23.781 -1.171 -0.661 1 88.56 72 GLY B N 1
ATOM 1674 C CA . GLY B 1 72 ? 24.266 -2.426 -0.118 1 88.56 72 GLY B CA 1
ATOM 1675 C C . GLY B 1 72 ? 23.438 -3.625 -0.534 1 88.56 72 GLY B C 1
ATOM 1676 O O . GLY B 1 72 ? 23.234 -3.867 -1.727 1 88.56 72 GLY B O 1
ATOM 1677 N N . ASP B 1 73 ? 22.859 -4.238 0.503 1 93 73 ASP B N 1
ATOM 1678 C CA . ASP B 1 73 ? 22.094 -5.457 0.242 1 93 73 ASP B CA 1
ATOM 1679 C C . ASP B 1 73 ? 20.609 -5.16 0.129 1 93 73 ASP B C 1
ATOM 1681 O O . ASP B 1 73 ? 19.797 -6.074 -0.045 1 93 73 ASP B O 1
ATOM 1685 N N . TRP B 1 74 ? 20.297 -3.91 0.203 1 95.81 74 TRP B N 1
ATOM 1686 C CA . TRP B 1 74 ? 18.891 -3.529 0.177 1 95.81 74 TRP B CA 1
ATOM 1687 C C . TRP B 1 74 ? 18.5 -2.967 -1.188 1 95.81 74 TRP B C 1
ATOM 1689 O O . TRP B 1 74 ? 19.297 -2.273 -1.827 1 95.81 74 TRP B O 1
ATOM 1699 N N . LEU B 1 75 ? 17.312 -3.285 -1.587 1 97.19 75 LEU B N 1
ATOM 1700 C CA . LEU B 1 75 ? 16.719 -2.791 -2.824 1 97.19 75 LEU B CA 1
ATOM 1701 C C . LEU B 1 75 ? 15.32 -2.248 -2.574 1 97.19 75 LEU B C 1
ATOM 1703 O O . LEU B 1 75 ? 14.445 -2.975 -2.098 1 97.19 75 LEU B O 1
ATOM 1707 N N . TRP B 1 76 ? 15.109 -0.944 -2.807 1 97.38 76 TRP B N 1
ATOM 1708 C CA . TRP B 1 76 ? 13.773 -0.361 -2.84 1 97.38 76 TRP B CA 1
ATOM 1709 C C . TRP B 1 76 ? 13.242 -0.293 -4.27 1 97.38 76 TRP B C 1
ATOM 1711 O O . TRP B 1 76 ? 13.969 0.077 -5.191 1 97.38 76 TRP B O 1
ATOM 1721 N N . THR B 1 77 ? 11.992 -0.656 -4.41 1 98.25 77 THR B N 1
ATOM 1722 C CA . THR B 1 77 ? 11.383 -0.524 -5.727 1 98.25 77 THR B CA 1
ATOM 1723 C C . THR B 1 77 ? 9.953 -0.004 -5.613 1 98.25 77 THR B C 1
ATOM 1725 O O . THR B 1 77 ? 9.25 -0.307 -4.645 1 98.25 77 THR B O 1
ATOM 1728 N N . GLN B 1 78 ? 9.578 0.783 -6.535 1 98 78 GLN B N 1
ATOM 1729 C CA . GLN B 1 78 ? 8.172 1.053 -6.832 1 98 78 GLN B CA 1
ATOM 1730 C C . GLN B 1 78 ? 7.703 0.254 -8.047 1 98 78 GLN B C 1
ATOM 1732 O O . GLN B 1 78 ? 8.289 0.354 -9.125 1 98 78 GLN B O 1
ATOM 1737 N N . ILE B 1 79 ? 6.703 -0.479 -7.789 1 98.25 79 ILE B N 1
ATOM 1738 C CA . ILE B 1 79 ? 6.199 -1.304 -8.883 1 98.25 79 ILE B CA 1
ATOM 1739 C C . ILE B 1 79 ? 4.852 -0.764 -9.359 1 98.25 79 ILE B C 1
ATOM 1741 O O . ILE B 1 79 ? 4.137 -0.109 -8.594 1 98.25 79 ILE B O 1
ATOM 1745 N N . VAL B 1 80 ? 4.566 -0.987 -10.602 1 97.81 80 VAL B N 1
ATOM 1746 C CA . VAL B 1 80 ? 3.279 -0.687 -11.219 1 97.81 80 VAL B CA 1
ATOM 1747 C C . VAL B 1 80 ? 2.68 -1.961 -11.812 1 97.81 80 VAL B C 1
ATOM 1749 O O . VAL B 1 80 ? 3.34 -2.672 -12.57 1 97.81 80 VAL B O 1
ATOM 1752 N N . VAL B 1 81 ? 1.512 -2.199 -11.453 1 98 81 VAL B N 1
ATOM 1753 C CA . VAL B 1 81 ? 0.75 -3.344 -11.938 1 98 81 VAL B CA 1
ATOM 1754 C C . VAL B 1 81 ? -0.244 -2.889 -13.008 1 98 81 VAL B C 1
ATOM 1756 O O . VAL B 1 81 ? -1.019 -1.956 -12.781 1 98 81 VAL B O 1
ATOM 1759 N N . LYS B 1 82 ? -0.164 -3.5 -14.125 1 97.94 82 LYS B N 1
ATOM 1760 C CA . LYS B 1 82 ? -1.131 -3.297 -15.203 1 97.94 82 LYS B CA 1
ATOM 1761 C C . LYS B 1 82 ? -1.84 -4.602 -15.555 1 97.94 82 LYS B C 1
ATOM 1763 O O . LYS B 1 82 ? -1.201 -5.645 -15.68 1 97.94 82 LYS B O 1
ATOM 1768 N N . ALA B 1 83 ? -3.129 -4.492 -15.664 1 98.06 83 ALA B N 1
ATOM 1769 C CA . ALA B 1 83 ? -3.932 -5.668 -15.992 1 98.06 83 ALA B CA 1
ATOM 1770 C C . ALA B 1 83 ? -5.305 -5.262 -16.516 1 98.06 83 ALA B C 1
ATOM 1772 O O . ALA B 1 83 ? -5.57 -4.074 -16.734 1 98.06 83 ALA B O 1
ATOM 1773 N N . SER B 1 84 ? -6.078 -6.223 -16.906 1 97.31 84 SER B N 1
ATOM 1774 C CA . SER B 1 84 ? -7.504 -6.062 -17.172 1 97.31 84 SER B CA 1
ATOM 1775 C C . SER B 1 84 ? -8.352 -6.828 -16.156 1 97.31 84 SER B C 1
ATOM 1777 O O . SER B 1 84 ? -7.871 -7.785 -15.539 1 97.31 84 SER B O 1
ATOM 1779 N N . THR B 1 85 ? -9.578 -6.359 -16.047 1 96.25 85 THR B N 1
ATOM 1780 C CA . THR B 1 85 ? -10.484 -7.062 -15.133 1 96.25 85 THR B CA 1
ATOM 1781 C C . THR B 1 85 ? -10.766 -8.477 -15.641 1 96.25 85 THR B C 1
ATOM 1783 O O . THR B 1 85 ? -10.672 -8.734 -16.844 1 96.25 85 THR B O 1
ATOM 1786 N N . ALA B 1 86 ? -11.195 -9.375 -14.688 1 88.12 86 ALA B N 1
ATOM 1787 C CA . ALA B 1 86 ? -11.453 -10.773 -15.023 1 88.12 86 ALA B CA 1
ATOM 1788 C C . ALA B 1 86 ? -12.602 -10.898 -16.016 1 88.12 86 ALA B C 1
ATOM 1790 O O . ALA B 1 86 ? -12.57 -11.742 -16.906 1 88.12 86 ALA B O 1
ATOM 1791 N N . HIS B 1 87 ? -13.648 -10.109 -15.766 1 85.06 87 HIS B N 1
ATOM 1792 C CA . HIS B 1 87 ? -14.852 -10.273 -16.578 1 85.06 87 HIS B CA 1
ATOM 1793 C C . HIS B 1 87 ? -14.922 -9.227 -17.688 1 85.06 87 HIS B C 1
ATOM 1795 O O . HIS B 1 87 ? -15.875 -9.195 -18.453 1 85.06 87 HIS B O 1
ATOM 1801 N N . GLY B 1 88 ? -14 -8.383 -17.703 1 77.75 88 GLY B N 1
ATOM 1802 C CA . GLY B 1 88 ? -14.055 -7.312 -18.688 1 77.75 88 GLY B CA 1
ATOM 1803 C C . GLY B 1 88 ? -12.688 -6.902 -19.203 1 77.75 88 GLY B C 1
ATOM 1804 O O . GLY B 1 88 ? -11.703 -7.602 -18.969 1 77.75 88 GLY B O 1
ATOM 1805 N N . ILE B 1 89 ? -12.664 -5.938 -19.969 1 83.56 89 ILE B N 1
ATOM 1806 C CA . ILE B 1 89 ? -11.445 -5.457 -20.609 1 83.56 89 ILE B CA 1
ATOM 1807 C C . ILE B 1 89 ? -11.008 -4.145 -19.969 1 83.56 89 ILE B C 1
ATOM 1809 O O . ILE B 1 89 ? -10.039 -3.521 -20.406 1 83.56 89 ILE B O 1
ATOM 1813 N N . ASP B 1 90 ? -11.711 -3.85 -18.859 1 93.88 90 ASP B N 1
ATOM 1814 C CA . ASP B 1 90 ? -11.336 -2.574 -18.266 1 93.88 90 ASP B CA 1
ATOM 1815 C C . ASP B 1 90 ? -9.93 -2.637 -17.672 1 93.88 90 ASP B C 1
ATOM 1817 O O . ASP B 1 90 ? -9.555 -3.641 -17.062 1 93.88 90 ASP B O 1
ATOM 1821 N N . PRO B 1 91 ? -9.258 -1.554 -17.828 1 96.25 91 PRO B N 1
ATOM 1822 C CA . PRO B 1 91 ? -7.863 -1.561 -17.375 1 96.25 91 PRO B CA 1
ATOM 1823 C C . PRO B 1 91 ? -7.73 -1.411 -15.867 1 96.25 91 PRO B C 1
ATOM 1825 O O . PRO B 1 91 ? -8.547 -0.74 -15.234 1 96.25 91 PRO B O 1
ATOM 1828 N N . ILE B 1 92 ? -6.809 -2.057 -15.312 1 97.12 92 ILE B N 1
ATOM 1829 C CA . ILE B 1 92 ? -6.352 -1.91 -13.938 1 97.12 92 ILE B CA 1
ATOM 1830 C C . ILE B 1 92 ? -4.926 -1.362 -13.922 1 97.12 92 ILE B C 1
ATOM 1832 O O . ILE B 1 92 ? -4.059 -1.85 -14.648 1 97.12 92 ILE B O 1
ATOM 1836 N N . LEU B 1 93 ? -4.719 -0.298 -13.227 1 96.75 93 LEU B N 1
ATOM 1837 C CA . LEU B 1 93 ? -3.418 0.288 -12.938 1 96.75 93 LEU B CA 1
ATOM 1838 C C . LEU B 1 93 ? -3.275 0.573 -11.445 1 96.75 93 LEU B C 1
ATOM 1840 O O . LEU B 1 93 ? -4.016 1.387 -10.891 1 96.75 93 LEU B O 1
ATOM 1844 N N . ALA B 1 94 ? -2.457 -0.126 -10.805 1 96.56 94 ALA B N 1
ATOM 1845 C CA . ALA B 1 94 ? -2.217 0.045 -9.367 1 96.56 94 ALA B CA 1
ATOM 1846 C C . ALA B 1 94 ? -0.723 0.033 -9.055 1 96.56 94 ALA B C 1
ATOM 1848 O O . ALA B 1 94 ? 0.085 -0.405 -9.883 1 96.56 94 ALA B O 1
ATOM 1849 N N . ARG B 1 95 ? -0.381 0.52 -7.906 1 96.81 95 ARG B N 1
ATOM 1850 C CA . ARG B 1 95 ? 1.029 0.666 -7.559 1 96.81 95 ARG B CA 1
ATOM 1851 C C . ARG B 1 95 ? 1.33 0.035 -6.207 1 96.81 95 ARG B C 1
ATOM 1853 O O . ARG B 1 95 ? 0.418 -0.208 -5.41 1 96.81 95 ARG B O 1
ATOM 1860 N N . GLY B 1 96 ? 2.555 -0.301 -5.953 1 97.56 96 GLY B N 1
ATOM 1861 C CA . GLY B 1 96 ? 3.096 -0.77 -4.688 1 97.56 96 GLY B CA 1
ATOM 1862 C C . GLY B 1 96 ? 4.559 -0.422 -4.496 1 97.56 96 GLY B C 1
ATOM 1863 O O . GLY B 1 96 ? 5.223 0.023 -5.438 1 97.56 96 GLY B O 1
ATOM 1864 N N . GLN B 1 97 ? 5 -0.514 -3.301 1 98.19 97 GLN B N 1
ATOM 1865 C CA . GLN B 1 97 ? 6.402 -0.336 -2.943 1 98.19 97 GLN B CA 1
ATOM 1866 C C . GLN B 1 97 ? 6.938 -1.549 -2.188 1 98.19 97 GLN B C 1
ATOM 1868 O O . GLN B 1 97 ? 6.234 -2.125 -1.353 1 98.19 97 GLN B O 1
ATOM 1873 N N . VAL B 1 98 ? 8.172 -1.895 -2.512 1 98.12 98 VAL B N 1
ATOM 1874 C CA . VAL B 1 98 ? 8.797 -3.064 -1.9 1 98.12 98 VAL B CA 1
ATOM 1875 C C . VAL B 1 98 ? 10.242 -2.744 -1.534 1 98.12 98 VAL B C 1
ATOM 1877 O O . VAL B 1 98 ? 10.977 -2.139 -2.324 1 98.12 98 VAL B O 1
ATOM 1880 N N . MET B 1 99 ? 10.633 -3.031 -0.31 1 97.38 99 MET B N 1
ATOM 1881 C CA . MET B 1 99 ? 12.016 -3.043 0.144 1 97.38 99 MET B CA 1
ATOM 1882 C C . MET B 1 99 ? 12.469 -4.461 0.474 1 97.38 99 MET B C 1
ATOM 1884 O O . MET B 1 99 ? 11.852 -5.137 1.3 1 97.38 99 MET B O 1
ATOM 1888 N N . VAL B 1 100 ? 13.516 -4.91 -0.199 1 97.81 100 VAL B N 1
ATOM 1889 C CA . VAL B 1 100 ? 13.984 -6.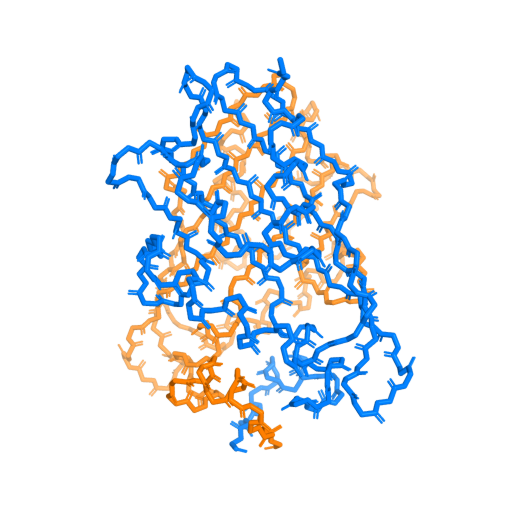266 0.052 1 97.81 100 VAL B CA 1
ATOM 1890 C C . VAL B 1 100 ? 15.477 -6.238 0.394 1 97.81 100 VAL B C 1
ATOM 1892 O O . VAL B 1 100 ? 16.219 -5.398 -0.112 1 97.81 100 VAL B O 1
ATOM 1895 N N . ARG B 1 101 ? 15.812 -7.098 1.31 1 97.31 101 ARG B N 1
ATOM 1896 C CA . ARG B 1 101 ? 17.219 -7.434 1.523 1 97.31 101 ARG B CA 1
ATOM 1897 C C . ARG B 1 101 ? 17.578 -8.727 0.807 1 97.31 101 ARG B C 1
ATOM 1899 O O . ARG B 1 101 ? 16.891 -9.734 0.935 1 97.31 101 ARG B O 1
ATOM 1906 N N . ILE B 1 102 ? 18.609 -8.695 -0.049 1 97.69 102 ILE B N 1
ATOM 1907 C CA . ILE B 1 102 ? 19 -9.852 -0.85 1 97.69 102 ILE B CA 1
ATOM 1908 C C . ILE B 1 102 ? 20.453 -10.227 -0.524 1 97.69 102 ILE B C 1
ATOM 1910 O O . ILE B 1 102 ? 21.359 -9.398 -0.641 1 97.69 102 ILE B O 1
ATOM 1914 N N . GLU B 1 103 ? 20.641 -11.398 -0.034 1 96.75 103 GLU B N 1
ATOM 1915 C CA . GLU B 1 103 ? 21.953 -11.969 0.27 1 96.75 103 GLU B CA 1
ATOM 1916 C C . GLU B 1 103 ? 22.141 -13.312 -0.432 1 96.75 103 GLU B C 1
ATOM 1918 O O . GLU B 1 103 ? 21.281 -14.195 -0.338 1 96.75 103 GLU B O 1
ATOM 1923 N N . ASP B 1 104 ? 23.312 -13.438 -1.125 1 94.81 104 ASP B N 1
ATOM 1924 C CA . ASP B 1 104 ? 23.672 -14.672 -1.817 1 94.81 104 ASP B CA 1
ATOM 1925 C C . ASP B 1 104 ? 22.562 -15.109 -2.777 1 94.81 104 ASP B C 1
ATOM 1927 O O . ASP B 1 104 ? 22.172 -16.281 -2.791 1 94.81 104 ASP B O 1
ATOM 1931 N N . GLY B 1 105 ? 21.953 -14.133 -3.324 1 96.12 105 GLY B N 1
ATOM 1932 C CA . GLY B 1 105 ? 21 -14.391 -4.383 1 96.12 105 GLY B CA 1
ATOM 1933 C C . GLY B 1 105 ? 19.625 -14.789 -3.861 1 96.12 105 GLY B C 1
ATOM 1934 O O . GLY B 1 105 ? 18.812 -15.32 -4.609 1 96.12 105 GLY B O 1
ATOM 1935 N N . LYS B 1 106 ? 19.359 -14.586 -2.588 1 97.56 106 LYS B N 1
ATOM 1936 C CA . LYS B 1 106 ? 18.078 -14.922 -1.964 1 97.56 106 LYS B CA 1
ATOM 1937 C C . LYS B 1 106 ? 17.516 -13.719 -1.212 1 97.56 106 LYS B C 1
ATOM 1939 O O . LYS B 1 106 ? 18.25 -12.938 -0.617 1 97.56 106 LYS B O 1
ATOM 1944 N N . ILE B 1 107 ? 16.203 -13.602 -1.307 1 97.81 107 ILE B N 1
ATOM 1945 C CA . ILE B 1 107 ? 15.539 -12.617 -0.471 1 97.81 107 ILE B CA 1
ATOM 1946 C C . ILE B 1 107 ? 15.562 -13.07 0.987 1 97.81 107 ILE B C 1
ATOM 1948 O O . ILE B 1 107 ? 15.023 -14.125 1.324 1 97.81 107 ILE B O 1
ATOM 1952 N N . THR B 1 108 ? 16.141 -12.273 1.819 1 97.5 108 THR B N 1
ATOM 1953 C CA . THR B 1 108 ? 16.266 -12.625 3.229 1 97.5 108 THR B CA 1
ATOM 1954 C C . THR B 1 108 ? 15.258 -11.844 4.066 1 97.5 108 THR B C 1
ATOM 1956 O O . THR B 1 108 ? 14.867 -12.281 5.152 1 97.5 108 THR B O 1
ATOM 1959 N N . GLU B 1 109 ? 14.844 -10.688 3.66 1 96.69 109 GLU B N 1
ATOM 1960 C CA . GLU B 1 109 ? 13.797 -9.852 4.23 1 96.69 109 GLU B CA 1
ATOM 1961 C C . GLU B 1 109 ? 12.984 -9.156 3.141 1 96.69 109 GLU B C 1
ATOM 1963 O O . GLU B 1 109 ? 13.539 -8.742 2.119 1 96.69 109 GLU B O 1
ATOM 1968 N N . ALA B 1 110 ? 11.766 -9.023 3.352 1 97.75 110 ALA B N 1
ATOM 1969 C CA . ALA B 1 110 ? 10.906 -8.312 2.404 1 97.75 110 ALA B CA 1
ATOM 1970 C C . ALA B 1 110 ? 9.812 -7.531 3.131 1 97.75 110 ALA B C 1
ATOM 1972 O O . ALA B 1 110 ? 9.133 -8.078 4.008 1 97.75 110 ALA B O 1
ATOM 1973 N N . TYR B 1 111 ? 9.688 -6.262 2.83 1 96.94 111 TYR B N 1
ATOM 1974 C CA . TYR B 1 111 ? 8.633 -5.375 3.314 1 96.94 111 TYR B CA 1
ATOM 1975 C C . TYR B 1 111 ? 7.848 -4.781 2.156 1 96.94 111 TYR B C 1
ATOM 1977 O O . TYR B 1 111 ? 8.414 -4.094 1.301 1 96.94 111 TYR B O 1
ATOM 1985 N N . ASN B 1 112 ? 6.566 -5.043 2.168 1 98.06 112 AS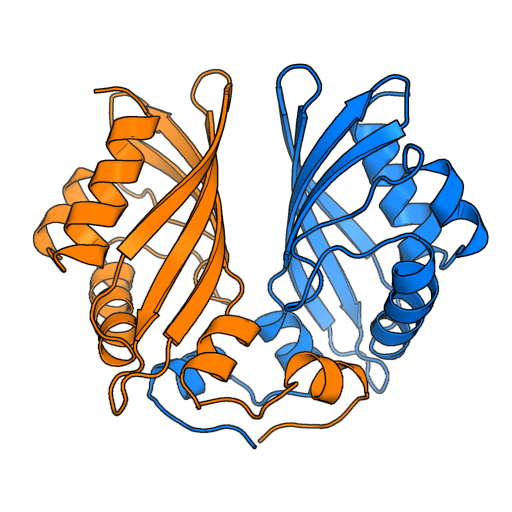N B N 1
ATOM 1986 C CA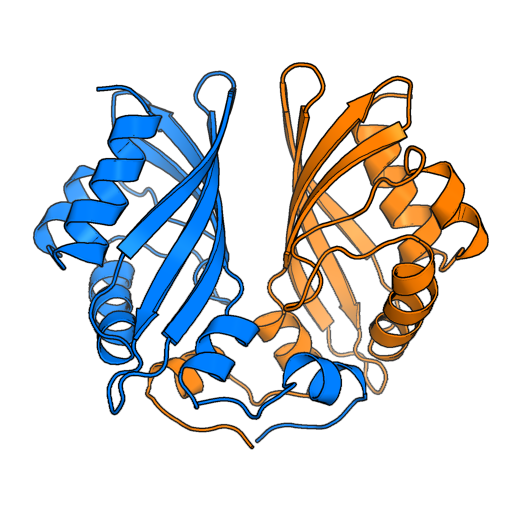 . ASN B 1 112 ? 5.73 -4.652 1.038 1 98.06 112 ASN B CA 1
ATOM 1987 C C . ASN B 1 112 ? 4.621 -3.695 1.465 1 98.06 112 ASN B C 1
ATOM 1989 O O . ASN B 1 112 ? 4.211 -3.691 2.627 1 98.06 112 ASN B O 1
ATOM 1993 N N . CYS B 1 113 ? 4.199 -2.893 0.572 1 97.25 113 CYS B N 1
ATOM 1994 C CA . CYS B 1 113 ? 2.975 -2.1 0.638 1 97.25 113 CYS B CA 1
ATOM 1995 C C . CYS B 1 113 ? 2.346 -1.952 -0.743 1 97.25 113 CYS B C 1
ATOM 1997 O O . CYS B 1 113 ? 3.016 -1.548 -1.694 1 97.25 113 CYS B O 1
ATOM 1999 N N . PHE B 1 114 ? 1.06 -2.24 -0.833 1 96.81 114 PHE B N 1
ATOM 2000 C CA . PHE B 1 114 ? 0.352 -2.195 -2.107 1 96.81 114 PHE B CA 1
ATOM 2001 C C . PHE B 1 114 ? -0.941 -1.398 -1.98 1 96.81 114 PHE B C 1
ATOM 2003 O O . PHE B 1 114 ? -1.646 -1.506 -0.975 1 96.81 114 PHE B O 1
ATOM 2010 N N . ASP B 1 115 ? -1.231 -0.591 -3.012 1 96.19 115 ASP B N 1
ATOM 2011 C CA . ASP B 1 115 ? -2.479 0.167 -3.049 1 96.19 115 ASP B CA 1
ATOM 2012 C C . ASP B 1 115 ? -3.656 -0.731 -3.418 1 96.19 115 ASP B C 1
ATOM 2014 O O . ASP B 1 115 ? -4.199 -0.63 -4.52 1 96.19 115 ASP B O 1
ATOM 2018 N N . PHE B 1 116 ? -4.219 -1.411 -2.42 1 96.62 116 PHE B N 1
ATOM 2019 C CA . PHE B 1 116 ? -5.27 -2.391 -2.668 1 96.62 116 PHE B CA 1
ATOM 2020 C C . PHE B 1 116 ? -6.617 -1.704 -2.842 1 96.62 116 PHE B C 1
ATOM 2022 O O . PHE B 1 116 ? -7.52 -2.246 -3.486 1 96.62 116 PHE B O 1
ATOM 2029 N N . ILE B 1 117 ? -6.789 -0.489 -2.324 1 96.94 117 ILE B N 1
ATOM 2030 C CA . ILE B 1 117 ? -8.039 0.221 -2.551 1 96.94 117 ILE B CA 1
ATOM 2031 C C . ILE B 1 117 ? -8.234 0.468 -4.047 1 96.94 117 ILE B C 1
ATOM 2033 O O . ILE B 1 117 ? -9.266 0.11 -4.613 1 96.94 117 ILE B O 1
ATOM 2037 N N . THR B 1 118 ? -7.211 1.053 -4.668 1 96.25 118 THR B N 1
ATOM 2038 C CA . THR B 1 118 ? -7.27 1.329 -6.098 1 96.25 118 THR B CA 1
ATOM 2039 C C . THR B 1 118 ? -7.438 0.037 -6.895 1 96.25 118 THR B C 1
ATOM 2041 O O . THR B 1 118 ? -8.25 -0.03 -7.816 1 96.25 118 THR B O 1
ATOM 2044 N N . PHE B 1 119 ? -6.684 -0.988 -6.543 1 96.94 119 PHE B N 1
ATOM 2045 C CA . PHE B 1 119 ? -6.734 -2.27 -7.238 1 96.94 119 PHE B CA 1
ATOM 2046 C C . PHE B 1 119 ? -8.148 -2.832 -7.227 1 96.94 119 PHE B C 1
ATOM 2048 O O . PHE B 1 119 ? -8.711 -3.145 -8.281 1 96.94 119 PHE B O 1
ATOM 2055 N N . PHE B 1 120 ? -8.773 -2.939 -6.008 1 97 120 PHE B N 1
ATOM 2056 C CA . PHE B 1 120 ? -10.078 -3.572 -5.883 1 97 120 PHE B CA 1
ATOM 2057 C C . PHE B 1 120 ? -11.172 -2.68 -6.461 1 97 120 PHE B C 1
ATOM 2059 O O . PHE B 1 120 ? -12.164 -3.174 -7 1 97 120 PHE B O 1
ATOM 2066 N N . GLU B 1 121 ? -10.984 -1.37 -6.34 1 96.75 121 GLU B N 1
ATOM 2067 C CA . GLU B 1 121 ? -11.914 -0.468 -7.012 1 96.75 121 GLU B CA 1
ATOM 2068 C C . GLU B 1 121 ? -11.945 -0.729 -8.516 1 96.75 121 GLU B C 1
ATOM 2070 O O . GLU B 1 121 ? -13.023 -0.913 -9.094 1 96.75 121 GLU B O 1
ATOM 2075 N N . GLN B 1 122 ? -10.82 -0.782 -9.125 1 96.19 122 GLN B N 1
ATOM 2076 C CA . GLN B 1 122 ? -10.711 -0.954 -10.57 1 96.19 122 GLN B CA 1
ATOM 2077 C C . GLN B 1 122 ? -11.117 -2.363 -10.992 1 96.19 122 GLN B C 1
ATOM 2079 O O . GLN B 1 122 ? -11.578 -2.574 -12.117 1 96.19 122 GLN B O 1
ATOM 2084 N N . ALA B 1 123 ? -11 -3.354 -10.086 1 96.44 123 ALA B N 1
ATOM 2085 C CA . ALA B 1 123 ? -11.469 -4.711 -10.344 1 96.44 123 ALA B CA 1
ATOM 2086 C C . ALA B 1 123 ? -12.984 -4.801 -10.227 1 96.44 123 ALA B C 1
ATOM 2088 O O . ALA B 1 123 ? -13.57 -5.852 -10.492 1 96.44 123 ALA B O 1
ATOM 2089 N N . GLY B 1 124 ? -13.609 -3.695 -9.758 1 95.06 124 GLY B N 1
ATOM 2090 C CA . GLY B 1 124 ? -15.062 -3.637 -9.672 1 95.06 124 GLY B CA 1
ATOM 2091 C C . GLY B 1 124 ? -15.609 -4.16 -8.359 1 95.06 124 GLY B C 1
ATOM 2092 O O . GLY B 1 124 ? -16.797 -4.465 -8.258 1 95.06 124 GLY B O 1
ATOM 2093 N N . LEU B 1 125 ? -14.734 -4.293 -7.371 1 97 125 LEU B N 1
ATOM 2094 C CA . LEU B 1 125 ? -15.141 -4.914 -6.113 1 97 125 LEU B CA 1
ATOM 2095 C C . LEU B 1 125 ? -15.359 -3.863 -5.031 1 97 125 LEU B C 1
ATOM 2097 O O . LEU B 1 125 ? -15.883 -4.172 -3.959 1 97 125 LEU B O 1
ATOM 2101 N N . LEU B 1 126 ? -14.922 -2.666 -5.281 1 97.44 126 LEU B N 1
ATOM 2102 C CA . LEU B 1 126 ? -15.242 -1.461 -4.523 1 97.44 126 LEU B CA 1
ATOM 2103 C C . LEU B 1 126 ? -15.906 -0.421 -5.418 1 97.44 126 LEU B C 1
ATOM 2105 O O . LEU B 1 126 ? -15.719 -0.43 -6.633 1 97.44 126 LEU B O 1
ATOM 2109 N N . PRO B 1 127 ? -16.734 0.461 -4.801 1 97.19 127 PRO B N 1
ATOM 2110 C CA . PRO B 1 127 ? -17.359 1.489 -5.637 1 97.19 127 PRO B CA 1
ATOM 2111 C C . PRO B 1 127 ? -16.344 2.486 -6.199 1 97.19 127 PRO B C 1
ATOM 2113 O O . PRO B 1 127 ? -15.234 2.598 -5.684 1 97.19 127 PRO B O 1
ATOM 2116 N N . GLN B 1 128 ? -16.781 3.137 -7.254 1 94.5 128 GLN B N 1
ATOM 2117 C CA . GLN B 1 128 ? -15.992 4.262 -7.738 1 94.5 128 GLN B CA 1
ATOM 2118 C C . GLN B 1 128 ? -15.766 5.293 -6.633 1 94.5 128 GLN B C 1
ATOM 2120 O O . GLN B 1 128 ? -16.672 5.582 -5.852 1 94.5 128 GLN B O 1
ATOM 2125 N N . ASP B 1 129 ? -14.57 5.855 -6.508 1 94.75 129 ASP B N 1
ATOM 2126 C CA . ASP B 1 129 ? -14.188 6.863 -5.527 1 94.75 129 ASP B CA 1
ATOM 2127 C C . ASP B 1 129 ? -14.219 6.293 -4.109 1 94.75 129 ASP B C 1
ATOM 2129 O O . ASP B 1 129 ? -14.617 6.98 -3.168 1 94.75 129 ASP B O 1
ATOM 2133 N N . ALA B 1 130 ? -13.938 4.98 -4.031 1 96.81 130 ALA B N 1
ATOM 2134 C CA . ALA B 1 130 ? -13.992 4.281 -2.752 1 96.81 130 ALA B CA 1
ATOM 2135 C C . ALA B 1 130 ? -13.195 5.023 -1.687 1 96.81 130 ALA B C 1
ATOM 2137 O O . ALA B 1 130 ? -13.664 5.215 -0.565 1 96.81 130 ALA B O 1
ATOM 2138 N N . PHE B 1 131 ? -12.062 5.449 -1.993 1 96.62 131 PHE B N 1
ATOM 2139 C CA . PHE B 1 131 ? -11.227 6.145 -1.02 1 96.62 131 PHE B CA 1
ATOM 2140 C C . PHE B 1 131 ? -11.938 7.391 -0.492 1 96.62 131 PHE B C 1
ATOM 2142 O O . PHE B 1 131 ? -11.969 7.621 0.719 1 96.62 131 PHE B O 1
ATOM 2149 N N . MET B 1 132 ? -12.438 8.195 -1.383 1 95.5 132 MET B N 1
ATOM 2150 C CA . MET B 1 132 ? -13.102 9.438 -0.987 1 95.5 132 MET B CA 1
ATOM 2151 C C . MET B 1 132 ? -14.359 9.141 -0.165 1 95.5 132 MET B C 1
ATOM 2153 O O . MET B 1 132 ? -14.664 9.867 0.781 1 95.5 132 MET B O 1
ATOM 2157 N N . LEU B 1 133 ? -15.086 8.094 -0.553 1 97.19 133 LEU B N 1
ATOM 2158 C CA . LEU B 1 133 ? -16.25 7.684 0.215 1 97.19 133 LEU B CA 1
ATOM 2159 C C . LEU B 1 133 ? -15.859 7.297 1.637 1 97.19 133 LEU B C 1
ATOM 2161 O O . LEU B 1 133 ? -16.484 7.75 2.602 1 97.19 133 LEU B O 1
ATOM 2165 N N . LEU B 1 134 ? -14.836 6.496 1.715 1 97.25 134 LEU B N 1
ATOM 2166 C CA . LEU B 1 134 ? -14.359 6.059 3.021 1 97.25 134 LEU B CA 1
ATOM 2167 C C . LEU B 1 134 ? -13.805 7.23 3.82 1 97.25 134 LEU B C 1
ATOM 2169 O O . LEU B 1 134 ? -14.07 7.355 5.02 1 97.25 134 LEU B O 1
ATOM 2173 N N . LEU B 1 135 ? -13.117 8.094 3.162 1 96.25 135 LEU B N 1
ATOM 2174 C CA . LEU B 1 135 ? -12.539 9.273 3.797 1 96.25 135 LEU B CA 1
ATOM 2175 C C . LEU B 1 135 ? -13.633 10.156 4.383 1 96.25 135 LEU B C 1
ATOM 2177 O O . LEU B 1 135 ? -13.438 10.789 5.426 1 96.25 135 LEU B O 1
ATOM 2181 N N . SER B 1 136 ? -14.789 10.211 3.781 1 96.62 136 SER B N 1
ATOM 2182 C CA . SER B 1 136 ? -15.898 11.047 4.223 1 96.62 136 SER B CA 1
ATOM 2183 C C . SER B 1 136 ? -16.656 10.398 5.375 1 96.62 136 SER B C 1
ATOM 2185 O O . SER B 1 136 ? -17.594 10.984 5.914 1 96.62 136 SER B O 1
ATOM 2187 N N . GLY B 1 137 ? -16.281 9.164 5.699 1 95.56 137 GLY B N 1
ATOM 2188 C CA . GLY B 1 137 ? -16.922 8.469 6.805 1 95.56 137 GLY B CA 1
ATOM 2189 C C . GLY B 1 137 ? -17.984 7.488 6.359 1 95.56 137 GLY B C 1
ATOM 2190 O O . GLY B 1 137 ? -18.688 6.895 7.188 1 95.56 137 GLY B O 1
ATOM 2191 N N . GLU B 1 138 ? -18.141 7.348 5.09 1 96.5 138 GLU B N 1
ATOM 2192 C CA . GLU B 1 138 ? -19.078 6.363 4.566 1 96.5 138 GLU B CA 1
ATOM 2193 C C . GLU B 1 138 ? -18.609 4.941 4.859 1 96.5 138 GLU B C 1
ATOM 2195 O O . GLU B 1 138 ? -17.438 4.629 4.691 1 96.5 138 GLU B O 1
ATOM 2200 N N . LYS B 1 139 ? -19.594 4.105 5.281 1 96.56 139 LYS B N 1
ATOM 2201 C CA . LYS B 1 139 ? -19.281 2.701 5.527 1 96.56 139 LYS B CA 1
ATOM 2202 C C . LYS B 1 139 ? -19.609 1.845 4.309 1 96.56 139 LYS B C 1
ATOM 2204 O O . LYS B 1 139 ? -20.688 1.966 3.727 1 96.56 139 LYS B O 1
ATOM 2209 N N . LEU B 1 140 ? -18.594 1.133 3.9 1 96.69 140 LEU B N 1
ATOM 2210 C CA . LEU B 1 140 ? -18.828 0.159 2.838 1 96.69 140 LEU B CA 1
ATOM 2211 C C . LEU B 1 140 ? -19 -1.244 3.414 1 96.69 140 LEU B C 1
ATOM 2213 O O . LEU B 1 140 ? -18.266 -1.638 4.324 1 96.69 140 LEU B O 1
ATOM 2217 N N . SER B 1 141 ? -20.078 -2.037 3.025 1 93.12 141 SER B N 1
ATOM 2218 C CA . SER B 1 141 ? -20.422 -3.324 3.617 1 93.12 141 SER B CA 1
ATOM 2219 C C . SER B 1 141 ? -20.719 -4.367 2.543 1 93.12 141 SER B C 1
ATOM 2221 O O . SER B 1 141 ? -21.062 -4.023 1.414 1 93.12 141 SER B O 1
#

Solvent-accessible surface area (backbone atoms only — not comparable to full-atom values): 14795 Å² total; per-residue (Å²): 134,52,73,67,54,50,53,51,47,48,48,44,40,40,64,56,63,56,34,63,83,54,52,67,72,44,41,33,89,90,27,42,32,32,46,78,47,91,86,40,70,38,36,64,73,51,44,63,54,48,51,58,44,56,50,66,48,38,35,80,61,45,77,44,75,79,42,73,49,78,50,90,54,32,38,39,35,32,37,38,40,37,29,20,22,58,90,48,78,50,66,32,74,32,45,33,38,39,40,33,33,50,56,95,83,16,34,57,39,33,43,37,27,50,38,56,59,53,42,38,26,52,55,64,30,32,44,85,63,44,66,60,42,44,57,73,66,41,64,35,85,132,54,73,66,54,50,54,51,46,48,48,44,40,40,63,56,65,58,34,62,82,53,53,68,71,43,41,34,89,90,29,43,31,32,46,79,46,91,88,42,71,38,35,66,71,50,44,64,54,48,51,56,43,57,50,65,48,38,36,80,60,45,76,45,77,80,42,72,51,75,54,91,49,34,38,40,34,33,36,38,40,38,29,21,21,57,89,49,78,49,67,33,74,31,46,33,37,38,40,33,32,48,58,97,81,16,34,56,39,34,42,40,28,50,38,55,60,53,42,37,27,52,55,63,30,31,45,86,62,44,66,61,42,44,56,74,66,41,66,36,85

Secondary structure (DSSP, 8-state):
--HHHHHHHHIIIIIIS--GGGGGGTBPTT--EEEEETTEEE-HHHHHHHHHHHHTTEEEEEEEEEEEEEETTEEEEEEEEEEEESSS--EEEEEEEEEEEEETTEEEEEEEEE-HHHHHHHTTSS-TTHHHHHHTTPPP-/--HHHHHHHHIIIIIIS--GGGGGGTBPTT--EEEEETTEEE-HHHHHHHHHHHHTTEEEEEEEEEEEEEETTEEEEEEEEEEEESSS--EEEEEEEEEEEEETTEEEEEEEEE-HHHHHHHTTSS-TTHHHHHHTTPPP-

Sequence (282 aa):
MTNLELLQDWYNRVWVKADLDAIDTYFAPRAGADGIMPDGQVGVEDFKALVPALLALVRDLSIDIERSHEIGDWLWTQIVVKASTAHGIDPILARGQVMVRIEDGKITEAYNCFDFITFFEQAGLLPQDAFMLLLSGEKLSMTNLELLQDWYNRVWVKADLDAIDTYFAPRAGADGIMPDGQVGVEDFKALVPALLALVRDLSIDIERSHEIGDWLWTQIVVKASTAHGIDPILARGQVMVRIEDGKITEAYNCFDFITFFEQAGLLPQDAFMLLLSGEKLS

Nearest PDB structures (foldseek):
  4r9k-assembly1_A  TM=7.784E-01  e=6.527E-06  Rhodococcus erythropolis
  5cf2-assembly1_B  TM=7.788E-01  e=6.934E-06  Rhodococcus erythropolis
  7vx2-assembly1_A  TM=7.816E-01  e=1.059E-05  Rhodococcus erythropolis
  7xee-assembly1_A  TM=7.833E-01  e=9.966E-06  Rhodococcus erythropolis
  4r9k-assembly2_C  TM=7.155E-01  e=1.195E-05  Rhodococcus erythropolis